Protein AF-A0A167DYG5-F1 (afdb_monomer_lite)

Sequence (333 aa):
MYDYNPGRFMSVDPLIQSPGNSQSINPYSYIMNNPLAGTDPTGYCGTAIKGKHQPFCATFGENDLPAGKQASMMGDQVVANAMHETYSNLNGAQQQNTSINSEKSITDMLSQSEVAKKSEVGDTGTSSGGASVELLIGGPYTKANGDKVTYGHVALRVTGENEDGTYDYVYDFGRYGKTWGIGGSEGEGTLRLWTSFDDYIKGENATGRITTGYAFSLSSEQAGKINTHFSKLTSGLIPTKVRGNMQQFRIASNYHAANCNFTTVAMDGLKAGNPKLHNILNQNKFDQGRGLSWSNRQAYDFSKTGDGVRMPLDLQEAARQYGKATAVNTYKW

Structure (mmCIF, N/CA/C/O backbone):
data_AF-A0A167DYG5-F1
#
_entry.id   AF-A0A167DYG5-F1
#
loop_
_atom_site.group_PDB
_atom_site.id
_atom_site.type_symbol
_atom_site.label_atom_id
_atom_site.label_alt_id
_atom_site.label_comp_id
_atom_site.label_asym_id
_atom_site.label_entity_id
_atom_site.label_seq_id
_atom_site.pdbx_PDB_ins_code
_atom_site.Cartn_x
_atom_site.Cartn_y
_atom_site.Cartn_z
_atom_site.occupancy
_atom_site.B_iso_or_equiv
_atom_site.auth_seq_id
_atom_site.auth_comp_id
_atom_site.auth_asym_id
_atom_site.auth_atom_id
_atom_site.pdbx_PDB_model_num
ATOM 1 N N . MET A 1 1 ? 27.309 42.423 -1.061 1.00 58.47 1 MET A N 1
ATOM 2 C CA . MET A 1 1 ? 26.781 43.596 -1.803 1.00 58.47 1 MET A CA 1
ATOM 3 C C . MET A 1 1 ? 26.558 43.167 -3.252 1.00 58.47 1 MET A C 1
ATOM 5 O O . MET A 1 1 ? 27.429 42.483 -3.782 1.00 58.47 1 MET A O 1
ATOM 9 N N . TYR A 1 2 ? 25.409 43.479 -3.859 1.00 62.00 2 TYR A N 1
ATOM 10 C CA . TYR A 1 2 ? 25.002 43.001 -5.195 1.00 62.00 2 TYR A CA 1
ATOM 11 C C . TYR A 1 2 ? 24.955 44.160 -6.201 1.00 62.00 2 TYR A C 1
ATOM 13 O O . TYR A 1 2 ? 24.442 45.223 -5.851 1.00 62.00 2 TYR A O 1
ATOM 21 N N . ASP A 1 3 ? 25.482 43.966 -7.416 1.00 64.94 3 ASP A N 1
ATOM 22 C CA . ASP A 1 3 ? 25.412 44.954 -8.503 1.00 64.94 3 ASP A CA 1
ATOM 23 C C . ASP A 1 3 ? 24.377 44.522 -9.553 1.00 64.94 3 ASP A C 1
ATOM 25 O O . ASP A 1 3 ? 24.481 43.459 -10.174 1.00 64.94 3 ASP A O 1
ATOM 29 N N . TYR A 1 4 ? 23.366 45.369 -9.742 1.00 68.38 4 TYR A N 1
ATOM 30 C CA . TYR A 1 4 ? 22.227 45.120 -10.620 1.00 68.38 4 TYR A CA 1
ATOM 31 C C . TYR A 1 4 ? 22.536 45.369 -12.101 1.00 68.38 4 TYR A C 1
ATOM 33 O O . TYR A 1 4 ? 21.827 44.828 -12.944 1.00 68.38 4 TYR A O 1
ATOM 41 N N . ASN A 1 5 ? 23.580 46.138 -12.439 1.00 64.38 5 ASN A N 1
ATOM 42 C CA . ASN A 1 5 ? 23.940 46.393 -13.838 1.00 64.38 5 ASN A CA 1
ATOM 43 C C . ASN A 1 5 ? 24.491 45.129 -14.533 1.00 64.38 5 ASN A C 1
ATOM 45 O O . ASN A 1 5 ? 24.011 44.784 -15.612 1.00 64.38 5 ASN A O 1
ATOM 49 N N . PRO A 1 6 ? 25.455 44.395 -13.941 1.00 67.88 6 PRO A N 1
ATOM 50 C CA . PRO A 1 6 ? 25.923 43.117 -14.468 1.00 67.88 6 PRO A CA 1
ATOM 51 C C . PRO A 1 6 ? 25.176 41.893 -13.908 1.00 67.88 6 PRO A C 1
ATOM 53 O O . PRO A 1 6 ? 25.452 40.782 -14.362 1.00 67.88 6 PRO A O 1
ATOM 56 N N . GLY A 1 7 ? 24.292 42.064 -12.916 1.00 63.97 7 GLY A N 1
ATOM 57 C CA . GLY A 1 7 ? 23.494 40.988 -12.318 1.00 63.97 7 GLY A CA 1
ATOM 58 C C . GLY A 1 7 ? 24.299 39.971 -11.498 1.00 63.97 7 GLY A C 1
ATOM 59 O O . GLY A 1 7 ? 24.060 38.769 -11.606 1.00 63.97 7 GLY A O 1
ATOM 60 N N . ARG A 1 8 ? 25.301 40.420 -10.725 1.00 66.69 8 ARG A N 1
ATOM 61 C CA . ARG A 1 8 ? 26.212 39.534 -9.969 1.00 66.69 8 ARG A CA 1
ATOM 62 C C . ARG A 1 8 ? 26.633 40.119 -8.618 1.00 66.69 8 ARG A C 1
ATOM 64 O O . ARG A 1 8 ? 26.530 41.326 -8.388 1.00 66.69 8 ARG A O 1
ATOM 71 N N . PHE A 1 9 ? 27.145 39.275 -7.724 1.00 66.88 9 PHE A N 1
ATOM 72 C CA . PHE A 1 9 ? 27.725 39.741 -6.462 1.00 66.88 9 PHE A CA 1
ATOM 73 C C . PHE A 1 9 ? 29.089 40.412 -6.670 1.00 66.88 9 PHE A C 1
ATOM 75 O O . PHE A 1 9 ? 29.874 40.009 -7.525 1.00 66.88 9 PHE A O 1
ATOM 82 N N . MET A 1 10 ? 29.384 41.424 -5.851 1.00 63.62 10 MET A N 1
ATOM 83 C CA . MET A 1 10 ? 30.668 42.146 -5.865 1.00 63.62 10 MET A CA 1
ATOM 84 C C . MET A 1 10 ? 31.735 41.495 -4.966 1.00 63.62 10 MET A C 1
ATOM 86 O O . MET A 1 10 ? 32.856 41.984 -4.864 1.00 63.62 10 MET A O 1
ATOM 90 N N . SER A 1 11 ? 31.386 40.394 -4.300 1.00 60.00 11 SER A N 1
ATOM 91 C CA . SER A 1 11 ? 32.246 39.581 -3.437 1.00 60.00 11 SER A CA 1
ATOM 92 C C . SER A 1 11 ? 31.865 38.109 -3.594 1.00 60.00 11 SER A C 1
ATOM 94 O O . SER A 1 11 ? 30.734 37.823 -3.981 1.00 60.00 11 SER A O 1
ATOM 96 N N . VAL A 1 12 ? 32.789 37.195 -3.295 1.00 57.97 12 VAL A N 1
ATOM 97 C CA . VAL A 1 12 ? 32.547 35.747 -3.398 1.00 57.97 12 VAL A CA 1
ATOM 98 C C . VAL A 1 12 ? 31.502 35.275 -2.384 1.00 57.97 12 VAL A C 1
ATOM 100 O O . VAL A 1 12 ? 31.555 35.671 -1.219 1.00 57.97 12 VAL A O 1
ATOM 103 N N . ASP A 1 13 ? 30.579 34.422 -2.824 1.00 59.00 13 ASP A N 1
ATOM 104 C CA . ASP A 1 13 ? 29.721 33.620 -1.952 1.00 59.00 13 ASP A CA 1
ATOM 105 C C . ASP A 1 13 ? 30.527 32.405 -1.433 1.00 59.00 13 ASP A C 1
ATOM 107 O O . ASP A 1 13 ? 31.010 31.603 -2.238 1.00 59.00 13 ASP A O 1
ATOM 111 N N . PRO A 1 14 ? 30.746 32.268 -0.111 1.00 55.78 14 PRO A N 1
ATOM 112 C CA . PRO A 1 14 ? 31.467 31.152 0.488 1.00 55.78 14 PRO A CA 1
ATOM 113 C C . PRO A 1 14 ? 30.671 29.833 0.510 1.00 55.78 14 PRO A C 1
ATOM 115 O O . PRO A 1 14 ? 31.246 28.813 0.893 1.00 55.78 14 PRO A O 1
ATOM 118 N N . LEU A 1 15 ? 29.386 29.815 0.129 1.00 58.66 15 LEU A N 1
ATOM 119 C CA . LEU A 1 15 ? 28.531 28.629 0.206 1.00 58.66 15 LEU A CA 1
ATOM 120 C C . LEU A 1 15 ? 28.246 28.017 -1.177 1.00 58.66 15 LEU A C 1
ATOM 122 O O . LEU A 1 15 ? 27.565 28.599 -2.018 1.00 58.66 15 LEU A O 1
ATOM 126 N N . ILE A 1 16 ? 28.692 26.776 -1.397 1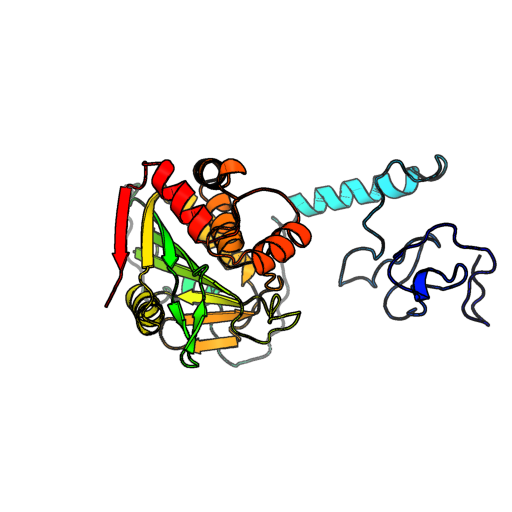.00 56.75 16 ILE A N 1
ATOM 127 C CA . ILE A 1 16 ? 28.326 26.005 -2.596 1.00 56.75 16 ILE A CA 1
ATOM 128 C C . ILE A 1 16 ? 26.975 25.324 -2.348 1.00 56.75 16 ILE A C 1
ATOM 130 O O . ILE A 1 16 ? 26.895 24.293 -1.684 1.00 56.75 16 ILE A O 1
ATOM 134 N N . GLN A 1 17 ? 25.912 25.897 -2.913 1.00 57.78 17 GLN A N 1
ATOM 135 C CA . GLN A 1 17 ? 24.520 25.475 -2.687 1.00 57.78 17 GLN A CA 1
ATOM 136 C C . GLN A 1 17 ? 24.193 24.076 -3.244 1.00 57.78 17 GLN A C 1
ATOM 138 O O . GLN A 1 17 ? 23.295 23.401 -2.749 1.00 57.78 17 GLN A O 1
ATOM 143 N N . SER A 1 18 ? 24.909 23.623 -4.282 1.00 57.41 18 SER A N 1
ATOM 144 C CA . SER A 1 18 ? 24.751 22.278 -4.848 1.00 57.41 18 SER A CA 1
ATOM 145 C C . SER A 1 18 ? 26.046 21.804 -5.530 1.00 57.41 18 SER A C 1
ATOM 147 O O . SER A 1 18 ? 26.321 22.160 -6.674 1.00 57.41 18 SER A O 1
ATOM 149 N N . PRO A 1 19 ? 26.876 20.979 -4.872 1.00 51.47 19 PRO A N 1
ATOM 150 C CA . PRO A 1 19 ? 28.161 20.540 -5.430 1.00 51.47 19 PRO A CA 1
ATOM 151 C C . PRO A 1 19 ? 28.059 19.782 -6.767 1.00 51.47 19 PRO A C 1
ATOM 153 O O . PRO A 1 19 ? 29.026 19.730 -7.519 1.00 51.47 19 PRO A O 1
ATOM 156 N N . GLY A 1 20 ? 26.889 19.205 -7.076 1.00 53.34 20 GLY A N 1
ATOM 157 C CA . GLY A 1 20 ? 26.614 18.501 -8.334 1.00 53.34 20 GLY A CA 1
ATOM 158 C C . GLY A 1 20 ? 26.109 19.384 -9.481 1.00 53.34 20 GLY A C 1
ATOM 159 O O . GLY A 1 20 ? 25.960 18.890 -10.597 1.00 53.34 20 GLY A O 1
ATOM 160 N N . ASN A 1 21 ? 25.841 20.672 -9.240 1.00 55.25 21 ASN A N 1
ATOM 161 C CA . ASN A 1 21 ? 25.420 21.614 -10.272 1.00 55.25 21 ASN A CA 1
ATOM 162 C C . ASN A 1 21 ? 26.577 22.568 -10.599 1.00 55.25 21 ASN A C 1
ATOM 164 O O . ASN A 1 21 ? 27.037 23.341 -9.759 1.00 55.25 21 ASN A O 1
ATOM 168 N N . SER A 1 22 ? 27.044 22.533 -11.847 1.00 56.47 22 SER A N 1
ATOM 169 C CA . SER A 1 22 ? 28.152 23.372 -12.313 1.00 56.47 22 SER A CA 1
ATOM 170 C C . SER A 1 22 ? 27.869 24.875 -12.192 1.00 56.47 22 SER A C 1
ATOM 172 O O . SER A 1 22 ? 28.805 25.662 -12.083 1.00 56.47 22 SER A O 1
ATOM 174 N N . GLN A 1 23 ? 26.596 25.286 -12.145 1.00 56.38 23 GLN A N 1
ATOM 175 C CA . GLN A 1 23 ? 26.198 26.687 -11.970 1.00 56.38 23 GLN A CA 1
ATOM 176 C C . GLN A 1 23 ? 26.352 27.197 -10.530 1.00 56.38 23 GLN A C 1
ATOM 178 O O . GLN A 1 23 ? 26.584 28.389 -10.341 1.00 56.38 23 GLN A O 1
ATOM 183 N N . SER A 1 24 ? 26.286 26.326 -9.519 1.00 58.44 24 SER A N 1
ATOM 184 C CA . SER A 1 24 ? 26.541 26.683 -8.109 1.00 58.44 24 SER A CA 1
ATOM 185 C C . SER A 1 24 ? 28.016 26.664 -7.724 1.00 58.44 24 SER A C 1
ATOM 187 O O . SER A 1 24 ? 28.352 26.998 -6.594 1.00 58.44 24 SER A O 1
ATOM 189 N N . ILE A 1 25 ? 28.898 26.305 -8.659 1.00 59.09 25 ILE A N 1
ATOM 190 C CA . ILE A 1 25 ? 30.350 26.453 -8.503 1.00 59.09 25 ILE A CA 1
ATOM 191 C C . ILE A 1 25 ? 30.787 27.891 -8.847 1.00 59.09 25 ILE A C 1
ATOM 193 O O . ILE A 1 25 ? 31.900 28.283 -8.515 1.00 59.09 25 ILE A O 1
ATOM 197 N N . ASN A 1 26 ? 29.926 28.706 -9.475 1.00 69.69 26 ASN A N 1
ATOM 198 C CA . ASN A 1 26 ? 30.217 30.114 -9.746 1.00 69.69 26 ASN A CA 1
ATOM 199 C C . ASN A 1 26 ? 29.935 30.984 -8.500 1.00 69.69 26 ASN A C 1
ATOM 201 O O . ASN A 1 26 ? 28.765 31.270 -8.229 1.00 69.69 26 ASN A O 1
ATOM 205 N N . PRO A 1 27 ? 30.968 31.489 -7.797 1.00 57.41 27 PRO A N 1
ATOM 206 C CA . PRO A 1 27 ? 30.812 32.182 -6.516 1.00 57.41 27 PRO A CA 1
ATOM 207 C C . PRO A 1 27 ? 30.239 33.603 -6.645 1.00 57.41 27 PRO A C 1
ATOM 209 O O . PRO A 1 27 ? 30.104 34.302 -5.647 1.00 57.41 27 PRO A O 1
ATOM 212 N N . TYR A 1 28 ? 29.927 34.058 -7.863 1.00 58.81 28 TYR A N 1
ATOM 213 C CA . TYR A 1 28 ? 29.338 35.375 -8.128 1.00 58.81 28 TYR A CA 1
ATOM 214 C C . TYR A 1 28 ? 27.898 35.299 -8.665 1.00 58.81 28 TYR A C 1
ATOM 216 O O . TYR A 1 28 ? 27.310 36.332 -8.994 1.00 58.81 28 TYR A O 1
ATOM 224 N N . SER A 1 29 ? 27.342 34.091 -8.794 1.00 60.41 29 SER A N 1
ATOM 225 C CA . SER A 1 29 ? 26.008 33.830 -9.346 1.00 60.41 29 SER A CA 1
ATOM 226 C C . SER A 1 29 ? 24.889 34.204 -8.366 1.00 60.41 29 SER A C 1
ATOM 228 O O . SER A 1 29 ? 24.991 33.931 -7.175 1.00 60.41 29 SER A O 1
ATOM 230 N N . TYR A 1 30 ? 23.798 34.797 -8.865 1.00 59.84 30 TYR A N 1
ATOM 231 C CA . TYR A 1 30 ? 22.601 35.118 -8.078 1.00 59.84 30 TYR A CA 1
ATOM 232 C C . TYR A 1 30 ? 21.488 34.102 -8.354 1.00 59.84 30 TYR A C 1
ATOM 234 O O . TYR A 1 30 ? 21.029 33.994 -9.491 1.00 59.84 30 TYR A O 1
ATOM 242 N N . ILE A 1 31 ? 21.067 33.343 -7.333 1.00 62.94 31 ILE A N 1
ATOM 243 C CA . ILE A 1 31 ? 20.010 32.307 -7.409 1.00 62.94 31 ILE A CA 1
ATOM 244 C C . ILE A 1 31 ? 20.220 31.369 -8.615 1.00 62.94 31 ILE A C 1
ATOM 246 O O . ILE A 1 31 ? 19.333 31.183 -9.442 1.00 62.94 31 ILE A O 1
ATOM 250 N N . MET A 1 32 ? 21.435 30.830 -8.781 1.00 63.59 32 MET A N 1
ATOM 251 C CA . MET A 1 32 ? 21.803 29.990 -9.936 1.00 63.59 32 MET A CA 1
ATOM 252 C C . MET A 1 32 ? 21.461 30.623 -11.304 1.00 63.59 32 MET A C 1
ATOM 254 O O . MET A 1 32 ? 21.071 29.928 -12.242 1.00 63.59 32 MET A O 1
ATOM 258 N N . ASN A 1 33 ? 21.605 31.948 -11.410 1.00 63.06 33 ASN A N 1
ATOM 259 C CA . ASN A 1 33 ? 21.232 32.759 -12.570 1.00 63.06 33 ASN A CA 1
ATOM 260 C C . ASN A 1 33 ? 19.723 32.729 -12.905 1.00 63.06 33 ASN A C 1
ATOM 262 O O . ASN A 1 33 ? 19.331 32.879 -14.062 1.00 63.06 33 ASN A O 1
ATOM 266 N N . ASN A 1 34 ? 18.866 32.532 -11.897 1.00 65.12 34 ASN A N 1
ATOM 267 C CA . ASN A 1 34 ? 17.411 32.455 -12.040 1.00 65.12 34 ASN A CA 1
ATOM 268 C C . ASN A 1 34 ? 16.674 33.444 -11.106 1.00 65.12 34 ASN A C 1
ATOM 270 O O . ASN A 1 34 ? 15.974 33.036 -10.174 1.00 65.12 34 ASN A O 1
ATOM 274 N N . PRO A 1 35 ? 16.791 34.762 -11.350 1.00 60.16 35 PRO A N 1
ATOM 275 C CA . PRO A 1 35 ? 16.225 35.805 -10.485 1.00 60.16 35 PRO A CA 1
ATOM 276 C C . PRO A 1 35 ? 14.687 35.866 -10.485 1.00 60.16 35 PRO A C 1
ATOM 278 O O . PRO A 1 35 ? 14.109 36.584 -9.677 1.00 60.16 35 PRO A O 1
ATOM 281 N N . LEU A 1 36 ? 14.009 35.138 -11.381 1.00 60.38 36 LEU A N 1
ATOM 282 C CA . LEU A 1 36 ? 12.542 35.077 -11.435 1.00 60.38 36 LEU A CA 1
ATOM 283 C C . LEU A 1 36 ? 11.958 33.950 -10.572 1.00 60.38 36 LEU A C 1
ATOM 285 O O . LEU A 1 36 ? 10.759 33.947 -10.301 1.00 60.38 36 LEU A O 1
ATOM 289 N N . ALA A 1 37 ? 12.788 32.998 -10.138 1.00 56.44 37 ALA A N 1
ATOM 290 C CA . ALA A 1 37 ? 12.355 31.884 -9.299 1.00 56.44 37 ALA A CA 1
ATOM 291 C C . ALA A 1 37 ? 12.299 32.234 -7.802 1.00 56.44 37 ALA A C 1
ATOM 293 O O . ALA A 1 37 ? 11.731 31.474 -7.015 1.00 56.44 37 ALA A O 1
ATOM 294 N N . GLY A 1 38 ? 12.869 33.369 -7.388 1.00 61.59 38 GLY A N 1
ATOM 295 C CA . GLY A 1 38 ? 12.988 33.703 -5.975 1.00 61.59 38 GLY A CA 1
ATOM 296 C C . GLY A 1 38 ? 13.737 34.998 -5.701 1.00 61.59 38 GLY A C 1
ATOM 297 O O . GLY A 1 38 ? 14.127 35.735 -6.600 1.00 61.59 38 GLY A O 1
ATOM 298 N N . THR A 1 39 ? 13.954 35.263 -4.421 1.00 60.34 39 THR A N 1
ATOM 299 C CA . THR A 1 39 ? 14.805 36.347 -3.927 1.00 60.34 39 THR A CA 1
ATOM 300 C C . THR A 1 39 ? 15.700 35.775 -2.836 1.00 60.34 39 THR A C 1
ATOM 302 O O . THR A 1 39 ? 15.239 34.958 -2.047 1.00 60.34 39 THR A O 1
ATOM 305 N N . ASP A 1 40 ? 16.969 36.172 -2.782 1.00 60.66 40 ASP A N 1
ATOM 306 C CA . ASP A 1 40 ? 17.895 35.805 -1.703 1.00 60.66 40 ASP A CA 1
ATOM 307 C C . ASP A 1 40 ? 18.031 36.975 -0.715 1.00 60.66 40 ASP A C 1
ATOM 309 O O . ASP A 1 40 ? 18.755 37.932 -1.008 1.00 60.66 40 ASP A O 1
ATOM 313 N N . PRO A 1 41 ? 17.328 36.952 0.436 1.00 61.97 41 PRO A N 1
ATOM 314 C CA . PRO A 1 41 ? 17.328 38.074 1.372 1.00 61.97 41 PRO A CA 1
ATOM 315 C C . PRO A 1 41 ? 18.627 38.171 2.184 1.00 61.97 41 PRO A C 1
ATOM 317 O O . PRO A 1 41 ? 18.916 39.221 2.754 1.00 61.97 41 PRO A O 1
ATOM 320 N N . THR A 1 42 ? 19.402 37.082 2.265 1.00 60.69 42 THR A N 1
ATOM 321 C CA . THR A 1 42 ? 20.617 36.997 3.096 1.00 60.69 42 THR A CA 1
ATOM 322 C C . THR A 1 42 ? 21.905 37.153 2.288 1.00 60.69 42 THR A C 1
ATOM 324 O O . THR A 1 42 ? 22.930 37.542 2.854 1.00 60.69 42 THR A O 1
ATOM 327 N N . GLY A 1 43 ? 21.833 36.897 0.980 1.00 57.78 43 GLY A N 1
ATOM 328 C CA . GLY A 1 43 ? 22.953 36.841 0.044 1.00 57.78 43 GLY A CA 1
ATOM 329 C C . GLY A 1 43 ? 23.671 35.489 -0.012 1.00 57.78 43 GLY A C 1
ATOM 330 O O . GLY A 1 43 ? 24.726 35.437 -0.629 1.00 57.78 43 GLY A O 1
ATOM 331 N N . TYR A 1 44 ? 23.135 34.454 0.649 1.00 59.03 44 TYR A N 1
ATOM 332 C CA . TYR A 1 44 ? 23.698 33.094 0.703 1.00 59.03 44 TYR A CA 1
ATOM 333 C C . TYR A 1 44 ? 22.659 31.990 0.409 1.00 59.03 44 TYR A C 1
ATOM 335 O O . TYR A 1 44 ? 23.011 30.835 0.154 1.00 59.03 44 TYR A O 1
ATOM 343 N N . CYS A 1 45 ? 21.359 32.297 0.490 1.00 59.25 45 CYS A N 1
ATOM 344 C CA . CYS A 1 45 ? 20.284 31.312 0.376 1.00 59.25 45 CYS A CA 1
ATOM 345 C C . CYS A 1 45 ? 19.022 31.921 -0.248 1.00 59.25 45 CYS A C 1
ATOM 347 O O . CYS A 1 45 ? 18.347 32.769 0.341 1.00 59.25 45 CYS A O 1
ATOM 349 N N . GLY A 1 46 ? 18.672 31.433 -1.441 1.00 55.53 46 GLY A N 1
ATOM 350 C CA . GLY A 1 46 ? 17.467 31.835 -2.158 1.00 55.53 46 GLY A CA 1
ATOM 351 C C . GLY A 1 46 ? 16.183 31.346 -1.482 1.00 55.53 46 GLY A C 1
ATOM 352 O O . GLY A 1 46 ? 16.021 30.164 -1.174 1.00 55.53 46 GLY A O 1
ATOM 353 N N . THR A 1 47 ? 15.228 32.256 -1.317 1.00 55.75 47 THR A N 1
ATOM 354 C CA . THR A 1 47 ? 13.848 31.960 -0.917 1.00 55.75 47 THR A CA 1
ATOM 355 C C . THR A 1 47 ? 12.934 32.059 -2.133 1.00 55.75 47 THR A C 1
ATOM 357 O O . THR A 1 47 ? 13.068 32.977 -2.945 1.00 55.75 47 THR A O 1
ATOM 360 N N . ALA A 1 48 ? 12.018 31.105 -2.296 1.00 53.09 48 ALA A N 1
ATOM 361 C CA . ALA A 1 48 ? 11.050 31.154 -3.383 1.00 53.09 48 ALA A CA 1
ATOM 362 C C . ALA A 1 48 ? 10.053 32.307 -3.170 1.00 53.09 48 ALA A C 1
ATOM 364 O O . ALA A 1 48 ? 9.760 32.700 -2.036 1.00 53.09 48 ALA A O 1
ATOM 365 N N . ILE A 1 49 ? 9.520 32.861 -4.261 1.00 41.50 49 ILE A N 1
ATOM 366 C CA . ILE A 1 49 ? 8.523 33.936 -4.184 1.00 41.50 49 ILE A CA 1
ATOM 367 C C . ILE A 1 49 ? 7.279 33.423 -3.439 1.00 41.50 49 ILE A C 1
ATOM 369 O O . ILE A 1 49 ? 6.798 32.319 -3.707 1.00 41.50 49 ILE A O 1
ATOM 373 N N . LYS A 1 50 ? 6.776 34.228 -2.487 1.00 42.16 50 LYS A N 1
ATOM 374 C CA . LYS A 1 50 ? 5.656 33.904 -1.585 1.00 42.16 50 LYS A CA 1
ATOM 375 C C . LYS A 1 50 ? 4.545 33.133 -2.307 1.00 42.16 50 LYS A C 1
ATOM 377 O O . LYS A 1 50 ? 3.867 33.679 -3.173 1.00 42.16 50 LYS A O 1
ATOM 382 N N . GLY A 1 51 ? 4.351 31.878 -1.901 1.00 44.28 51 GLY A N 1
ATOM 383 C CA . GLY A 1 51 ? 3.221 31.049 -2.320 1.00 44.28 51 GLY A CA 1
ATOM 384 C C . GLY A 1 51 ? 3.563 29.650 -2.828 1.00 44.28 51 GLY A C 1
ATOM 385 O O . GLY A 1 51 ? 2.658 28.821 -2.851 1.00 44.28 51 GLY A O 1
ATOM 386 N N . LYS A 1 52 ? 4.813 29.330 -3.203 1.00 41.56 52 LYS A N 1
ATOM 387 C CA . LYS A 1 52 ? 5.203 27.961 -3.605 1.00 41.56 52 LYS A CA 1
ATOM 388 C C . LYS A 1 52 ? 6.673 27.650 -3.279 1.00 41.56 52 LYS A C 1
ATOM 390 O O . LYS A 1 52 ? 7.553 28.381 -3.703 1.00 41.56 52 LYS A O 1
ATOM 395 N N . HIS A 1 53 ? 6.889 26.502 -2.629 1.00 41.91 53 HIS A N 1
ATOM 396 C CA . HIS A 1 53 ? 8.160 25.812 -2.337 1.00 41.91 53 HIS A CA 1
ATOM 397 C C . HIS A 1 53 ? 9.101 26.383 -1.251 1.00 41.91 53 HIS A C 1
ATOM 399 O O . HIS A 1 53 ? 9.244 27.584 -1.061 1.00 41.91 53 HIS A O 1
ATOM 405 N N . GLN A 1 54 ? 9.708 25.444 -0.511 1.00 49.94 54 GLN A N 1
ATOM 406 C CA . GLN A 1 54 ? 10.688 25.630 0.569 1.00 49.94 54 GLN A CA 1
ATOM 407 C C . GLN A 1 54 ? 11.974 26.340 0.089 1.00 49.94 54 GLN A C 1
ATOM 409 O O . GLN A 1 54 ? 12.245 26.336 -1.114 1.00 49.94 54 GLN A O 1
ATOM 414 N N . PRO A 1 55 ? 12.774 26.940 1.001 1.00 47.69 55 PRO A N 1
ATOM 415 C CA . PRO A 1 55 ? 14.028 27.608 0.647 1.00 47.69 55 PRO A CA 1
ATOM 416 C C . PRO A 1 55 ? 14.990 26.670 -0.089 1.00 47.69 55 PRO A C 1
ATOM 418 O O . PRO A 1 55 ? 15.100 25.484 0.221 1.00 47.69 55 PRO A O 1
ATOM 421 N N . PHE A 1 56 ? 15.706 27.232 -1.059 1.00 51.16 56 PHE A N 1
ATOM 422 C CA . PHE A 1 56 ? 16.510 26.498 -2.036 1.00 51.16 56 PHE A CA 1
ATOM 423 C C . PHE A 1 56 ? 17.788 25.866 -1.445 1.00 51.16 56 PHE A C 1
ATOM 425 O O . PHE A 1 56 ? 18.427 25.054 -2.107 1.00 51.16 56 PHE A O 1
ATOM 432 N N . CYS A 1 57 ? 18.127 26.170 -0.185 1.00 50.97 57 CYS A N 1
ATOM 433 C CA . CYS A 1 57 ? 19.299 25.622 0.514 1.00 50.97 57 CYS A CA 1
ATOM 434 C C . CYS A 1 57 ? 18.962 24.919 1.838 1.00 50.97 57 CYS A C 1
ATOM 436 O O . CYS A 1 57 ? 19.730 25.018 2.794 1.00 50.97 57 CYS A O 1
ATOM 438 N N . ALA A 1 58 ? 17.832 24.216 1.944 1.00 45.19 58 ALA A N 1
ATOM 439 C CA . ALA A 1 58 ? 17.509 23.439 3.145 1.00 45.19 58 ALA A CA 1
ATOM 440 C C . ALA A 1 58 ? 18.408 22.187 3.297 1.00 45.19 58 ALA A C 1
ATOM 442 O O . ALA A 1 58 ? 17.945 21.053 3.189 1.00 45.19 58 ALA A O 1
ATOM 443 N N . THR A 1 59 ? 19.711 22.377 3.523 1.00 42.06 59 THR A N 1
ATOM 444 C CA . THR A 1 59 ? 20.638 21.350 4.024 1.00 42.06 59 THR A CA 1
ATOM 445 C C . THR A 1 59 ? 21.862 21.975 4.709 1.00 42.06 59 THR A C 1
ATOM 447 O O . THR A 1 59 ? 22.991 21.645 4.381 1.00 42.06 59 THR A O 1
ATOM 450 N N . PHE A 1 60 ? 21.660 22.868 5.678 1.00 35.66 60 PHE A N 1
ATOM 451 C CA . PHE A 1 60 ? 22.682 23.165 6.691 1.00 35.66 60 PHE A CA 1
ATOM 452 C C . PHE A 1 60 ? 21.987 23.270 8.050 1.00 35.66 60 PHE A C 1
ATOM 454 O O . PHE A 1 60 ? 20.938 23.907 8.160 1.00 35.66 60 PHE A O 1
ATOM 461 N N . GLY A 1 61 ? 22.504 22.561 9.056 1.00 35.12 61 GLY A N 1
ATOM 462 C CA . GLY A 1 61 ? 21.957 22.601 10.412 1.00 35.12 61 GLY A CA 1
ATOM 463 C C . GLY A 1 61 ? 22.190 23.972 11.047 1.00 35.12 61 GLY A C 1
ATOM 464 O O . GLY A 1 61 ? 23.116 24.684 10.666 1.00 35.12 61 GLY A O 1
ATOM 465 N N . GLU A 1 62 ? 21.383 24.333 12.049 1.00 38.00 62 GLU A N 1
ATOM 466 C CA . GLU A 1 62 ? 21.438 25.620 12.780 1.00 38.00 62 GLU A CA 1
ATOM 467 C C . GLU A 1 62 ? 22.826 25.999 13.347 1.00 38.00 62 GLU A C 1
ATOM 469 O O . GLU A 1 62 ? 23.035 27.141 13.753 1.00 38.00 62 GLU A O 1
ATOM 474 N N . ASN A 1 63 ? 23.793 25.078 13.345 1.00 39.75 63 ASN A N 1
ATOM 475 C CA . ASN A 1 63 ? 25.109 25.255 13.954 1.00 39.75 63 ASN A CA 1
ATOM 476 C C . ASN A 1 63 ? 26.228 25.663 12.977 1.00 39.75 63 ASN A C 1
ATOM 478 O O . ASN A 1 63 ? 27.331 25.945 13.438 1.00 39.75 63 ASN A O 1
ATOM 482 N N . ASP A 1 64 ? 25.967 25.749 11.667 1.00 42.94 64 ASP A N 1
ATOM 483 C CA . ASP A 1 64 ? 27.000 26.074 10.662 1.00 42.94 64 ASP A CA 1
ATOM 484 C C . ASP A 1 64 ? 27.056 27.571 10.281 1.00 42.94 64 ASP A C 1
ATOM 486 O O . ASP A 1 64 ? 27.812 27.972 9.393 1.00 42.94 64 ASP A O 1
ATOM 490 N N . LEU A 1 65 ? 26.275 28.431 10.949 1.00 42.25 65 LEU A N 1
ATOM 491 C CA . LEU A 1 65 ? 26.238 29.873 10.683 1.00 42.25 65 LEU A CA 1
ATOM 492 C C . LEU A 1 65 ? 27.102 30.663 11.688 1.00 42.25 65 LEU A C 1
ATOM 494 O O . LEU A 1 65 ? 27.014 30.431 12.895 1.00 42.25 65 LEU A O 1
ATOM 498 N N . PRO A 1 66 ? 27.909 31.646 11.235 1.00 40.78 66 PRO A N 1
ATOM 499 C CA . PRO A 1 66 ? 28.754 32.441 12.121 1.00 40.78 66 PRO A CA 1
ATOM 500 C C . PRO A 1 66 ? 27.921 3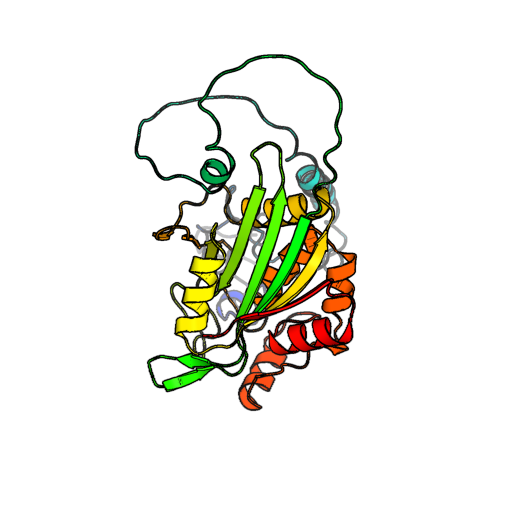3.203 13.164 1.00 40.78 66 PRO A C 1
ATOM 502 O O . PRO A 1 66 ? 26.911 33.835 12.845 1.00 40.78 66 PRO A O 1
ATOM 505 N N . ALA A 1 67 ? 28.393 33.168 14.415 1.00 40.47 67 ALA A N 1
ATOM 506 C CA . ALA A 1 67 ? 27.678 33.481 15.662 1.00 40.47 67 ALA A CA 1
ATOM 507 C C . ALA A 1 67 ? 27.040 34.888 15.790 1.00 40.47 67 ALA A C 1
ATOM 509 O O . ALA A 1 67 ? 26.400 35.187 16.792 1.00 40.47 67 ALA A O 1
ATOM 510 N N . GLY A 1 68 ? 27.171 35.764 14.790 1.00 42.09 68 GLY A N 1
ATOM 511 C CA . GLY A 1 68 ? 26.647 37.134 14.813 1.00 42.09 68 GLY A CA 1
ATOM 512 C C . GLY A 1 68 ? 25.227 37.332 14.267 1.00 42.09 68 GLY A C 1
ATOM 513 O O . GLY A 1 68 ? 24.751 38.465 14.272 1.00 42.09 68 GLY A O 1
ATOM 514 N N . LYS A 1 69 ? 24.545 36.294 13.754 1.00 43.53 69 LYS A N 1
ATOM 515 C CA . LYS A 1 69 ? 23.227 36.442 13.088 1.00 43.53 69 LYS A CA 1
ATOM 516 C C . LYS A 1 69 ? 22.152 35.423 13.497 1.00 43.53 69 LYS A C 1
ATOM 518 O O . LYS A 1 69 ? 21.150 35.284 12.802 1.00 43.53 69 LYS A O 1
ATOM 523 N N . GLN A 1 70 ? 22.292 34.768 14.650 1.00 40.22 70 GLN A N 1
ATOM 524 C CA . GLN A 1 70 ? 21.275 33.832 15.166 1.00 40.22 70 GLN A CA 1
ATOM 525 C C . GLN A 1 70 ? 19.954 34.518 15.582 1.00 40.22 70 GLN A C 1
ATOM 527 O O . GLN A 1 70 ? 18.922 33.865 15.714 1.00 40.22 70 GLN A O 1
ATOM 532 N N . ALA A 1 71 ? 19.938 35.848 15.722 1.00 34.97 71 ALA A N 1
ATOM 533 C CA . ALA A 1 71 ? 18.764 36.592 16.184 1.00 34.97 71 ALA A CA 1
ATOM 534 C C . ALA A 1 71 ? 17.648 36.768 15.131 1.00 34.97 71 ALA A C 1
ATOM 536 O O . ALA A 1 71 ? 16.526 37.101 15.501 1.00 34.97 71 ALA A O 1
ATOM 537 N N . SER A 1 72 ? 17.906 36.538 13.835 1.00 40.16 72 SER A N 1
ATOM 538 C CA . SER A 1 72 ? 16.875 36.735 12.797 1.00 40.16 72 SER A CA 1
ATOM 539 C C . SER A 1 72 ? 15.971 35.516 12.577 1.00 40.16 72 SER A C 1
ATOM 541 O O . SER A 1 72 ? 14.953 35.653 11.907 1.00 40.16 72 SER A O 1
ATOM 543 N N . MET A 1 73 ? 16.320 34.342 13.116 1.00 36.69 73 MET A N 1
ATOM 544 C CA . MET A 1 73 ? 15.558 33.098 12.900 1.00 36.69 73 MET A CA 1
ATOM 545 C C . MET A 1 73 ? 14.659 32.717 14.083 1.00 36.69 73 MET A C 1
ATOM 547 O O . MET A 1 73 ? 13.705 31.965 13.909 1.00 36.69 73 MET A O 1
ATOM 551 N N . MET A 1 74 ? 14.884 33.293 15.270 1.00 35.59 74 MET A N 1
ATOM 552 C CA . MET A 1 74 ? 14.026 33.048 16.438 1.00 35.59 74 MET A CA 1
ATOM 553 C C . MET A 1 74 ? 12.592 33.579 16.255 1.00 35.59 74 MET A C 1
ATOM 555 O O . MET A 1 74 ? 11.671 33.060 16.878 1.00 35.59 74 MET A O 1
ATOM 559 N N . GLY A 1 75 ? 12.386 34.564 15.372 1.00 33.22 75 GLY A N 1
ATOM 560 C CA . GLY A 1 75 ? 11.052 35.050 15.006 1.00 33.22 75 GLY A CA 1
ATOM 561 C C . GLY A 1 75 ? 10.272 34.099 14.090 1.00 33.22 75 GLY A C 1
ATOM 562 O O . GLY A 1 75 ? 9.059 34.000 14.230 1.00 33.22 75 GLY A O 1
ATOM 563 N N . ASP A 1 76 ? 10.956 33.356 13.212 1.00 37.66 76 ASP A N 1
ATOM 564 C CA . ASP A 1 76 ? 10.321 32.485 12.208 1.00 37.66 76 ASP A CA 1
ATOM 565 C C . ASP A 1 76 ? 10.194 31.021 12.661 1.00 37.66 76 ASP A C 1
ATOM 567 O O . ASP A 1 76 ? 9.290 30.318 12.211 1.00 37.66 76 ASP A O 1
ATOM 571 N N . GLN A 1 77 ? 11.011 30.553 13.613 1.00 33.94 77 GLN A N 1
ATOM 572 C CA . GLN A 1 77 ? 10.868 29.196 14.165 1.00 33.94 77 GLN A CA 1
ATOM 573 C C . GLN A 1 77 ? 9.586 29.054 15.012 1.00 33.94 77 GLN A C 1
ATOM 575 O O . GLN A 1 77 ? 8.923 28.014 14.984 1.00 33.94 77 GLN A O 1
ATOM 580 N N . VAL A 1 78 ? 9.184 30.120 15.722 1.00 31.91 78 VAL A N 1
ATOM 581 C CA . VAL A 1 78 ? 7.895 30.173 16.439 1.00 31.91 78 VAL A CA 1
ATOM 582 C C . VAL A 1 78 ? 6.727 30.191 15.445 1.00 31.91 78 VAL A C 1
ATOM 584 O O . VAL A 1 78 ? 5.691 29.590 15.715 1.00 31.91 78 VAL A O 1
ATOM 587 N N . VAL A 1 79 ? 6.911 30.780 14.258 1.00 36.16 79 VAL A N 1
ATOM 588 C CA . VAL A 1 79 ? 5.910 30.778 13.180 1.00 36.16 79 VAL A CA 1
ATOM 589 C C . VAL A 1 79 ? 5.811 29.402 12.512 1.00 36.16 79 VAL A C 1
ATOM 591 O O . VAL A 1 79 ? 4.702 28.939 12.272 1.00 36.16 79 VAL A O 1
ATOM 594 N N . ALA A 1 80 ? 6.918 28.685 12.295 1.00 32.81 80 ALA A N 1
ATOM 595 C CA . ALA A 1 80 ? 6.897 27.334 11.724 1.00 32.81 80 ALA A CA 1
ATOM 596 C C . ALA A 1 80 ? 6.213 26.306 12.647 1.00 32.81 80 ALA A C 1
ATOM 598 O O . ALA A 1 80 ? 5.425 25.484 12.175 1.00 32.81 80 ALA A O 1
ATOM 599 N N . ASN A 1 81 ? 6.434 26.398 13.964 1.00 33.50 81 ASN A N 1
ATOM 600 C CA . ASN A 1 81 ? 5.754 25.534 14.934 1.00 33.50 81 ASN A CA 1
ATOM 601 C C . ASN A 1 81 ? 4.295 25.965 15.179 1.00 33.50 81 ASN A C 1
ATOM 603 O O . ASN A 1 81 ? 3.418 25.106 15.265 1.00 33.50 81 ASN A O 1
ATOM 607 N N . ALA A 1 82 ? 3.986 27.268 15.159 1.00 30.70 82 ALA A N 1
ATOM 608 C CA . ALA A 1 82 ? 2.599 27.745 15.174 1.00 30.70 82 ALA A CA 1
ATOM 609 C C . ALA A 1 82 ? 1.831 27.362 13.891 1.00 30.70 82 ALA A C 1
ATOM 611 O O . ALA A 1 82 ? 0.622 27.136 13.940 1.00 30.70 82 ALA A O 1
ATOM 612 N N . MET A 1 83 ? 2.512 27.208 12.750 1.00 34.84 83 MET A N 1
ATOM 613 C CA . MET A 1 83 ? 1.933 26.706 11.497 1.00 34.84 83 MET A CA 1
ATOM 614 C C . MET A 1 83 ? 1.764 25.179 11.461 1.00 34.84 83 MET A C 1
ATOM 616 O O . MET A 1 83 ? 1.087 24.684 10.567 1.00 34.84 83 MET A O 1
ATOM 620 N N . HIS A 1 84 ? 2.293 24.417 12.421 1.00 37.53 84 HIS A N 1
ATOM 621 C CA . HIS A 1 84 ? 1.936 23.000 12.555 1.00 37.53 84 HIS A CA 1
ATOM 622 C C . HIS A 1 84 ? 0.685 22.801 13.439 1.00 37.53 84 HIS A C 1
ATOM 624 O O . HIS A 1 84 ? -0.053 21.836 13.245 1.00 37.53 84 HIS A O 1
ATOM 630 N N . GLU A 1 85 ? 0.384 23.721 14.363 1.00 32.84 85 GLU A N 1
ATOM 631 C CA . GLU A 1 85 ? -0.785 23.608 15.258 1.00 32.84 85 GLU A CA 1
ATOM 632 C C . GLU A 1 85 ? -2.000 24.466 14.837 1.00 32.84 85 GLU A C 1
ATOM 634 O O . GLU A 1 85 ? -3.139 24.083 15.110 1.00 32.84 85 GLU A O 1
ATOM 639 N N . THR A 1 86 ? -1.824 25.559 14.080 1.00 33.78 86 THR A N 1
ATOM 640 C CA . THR A 1 86 ? -2.932 26.499 13.768 1.00 33.78 86 THR A CA 1
ATOM 641 C C . THR A 1 86 ? -3.719 26.174 12.485 1.00 33.78 86 THR A C 1
ATOM 643 O O . THR A 1 86 ? -4.831 26.668 12.313 1.00 33.78 86 THR A O 1
ATOM 646 N N . TYR A 1 87 ? -3.257 25.264 11.614 1.00 31.58 87 TYR A N 1
ATOM 647 C CA . TYR A 1 87 ? -4.061 24.815 10.451 1.00 31.58 87 TYR A CA 1
ATOM 648 C C . TYR A 1 87 ? -5.260 23.921 10.825 1.00 31.58 87 TYR A C 1
ATOM 650 O O . TYR A 1 87 ? -5.920 23.357 9.955 1.00 31.58 87 TYR A O 1
ATOM 658 N N . SER A 1 88 ? -5.560 23.806 12.118 1.00 33.66 88 SER A N 1
ATOM 659 C CA . SER A 1 88 ? -6.768 23.176 12.643 1.00 33.66 88 SER A CA 1
ATOM 660 C C . SER A 1 88 ? -7.939 24.152 12.843 1.00 33.66 88 SER A C 1
ATOM 662 O O . SER A 1 88 ? -9.051 23.683 13.048 1.00 33.66 88 SER A O 1
ATOM 664 N N . ASN A 1 89 ? -7.749 25.477 12.735 1.00 34.56 89 ASN A N 1
ATOM 665 C CA . ASN A 1 89 ? -8.811 26.450 13.032 1.00 34.56 89 ASN A CA 1
ATOM 666 C C . ASN A 1 89 ? -8.803 27.680 12.109 1.00 34.56 89 ASN A C 1
ATOM 668 O O . ASN A 1 89 ? -8.467 28.761 12.568 1.00 34.56 89 ASN A O 1
ATOM 672 N N . LEU A 1 90 ? -9.230 27.559 10.846 1.00 29.38 90 LEU A N 1
ATOM 673 C CA . LEU A 1 90 ? -9.801 28.687 10.083 1.00 29.38 90 LEU A CA 1
ATOM 674 C C . LEU A 1 90 ? -10.803 28.167 9.035 1.00 29.38 90 LEU A C 1
ATOM 676 O O . LEU A 1 90 ? -10.500 28.048 7.852 1.00 29.38 90 LEU A O 1
ATOM 680 N N . ASN A 1 91 ? -12.027 27.889 9.488 1.00 33.78 91 ASN A N 1
ATOM 681 C CA . ASN A 1 91 ? -13.219 28.089 8.668 1.00 33.78 91 ASN A CA 1
ATOM 682 C C . ASN A 1 91 ? -13.664 29.547 8.848 1.00 33.78 91 ASN A C 1
ATOM 684 O O . ASN A 1 91 ? -13.905 29.966 9.980 1.00 33.78 91 ASN A O 1
ATOM 688 N N . GLY A 1 92 ? -13.818 30.300 7.753 1.00 25.95 92 GLY A N 1
ATOM 689 C CA . GLY A 1 92 ? -14.502 31.598 7.789 1.00 25.95 92 GLY A CA 1
ATOM 690 C C . GLY A 1 92 ? -14.327 32.495 6.556 1.00 25.95 92 GLY A C 1
ATOM 691 O O . GLY A 1 92 ? -13.468 33.361 6.587 1.00 25.95 92 GLY A O 1
ATOM 692 N N . ALA A 1 93 ? -15.225 32.331 5.564 1.00 27.77 93 ALA A N 1
ATOM 693 C CA . ALA A 1 93 ? -15.670 33.294 4.523 1.00 27.77 93 ALA A CA 1
ATOM 694 C C . ALA A 1 93 ? -14.614 33.840 3.513 1.00 27.77 93 ALA A C 1
ATOM 696 O O . ALA A 1 93 ? -13.483 34.110 3.867 1.00 27.77 93 ALA A O 1
ATOM 697 N N . GLN A 1 94 ? -14.867 34.049 2.213 1.00 27.08 94 GLN A N 1
ATOM 698 C CA . GLN A 1 94 ? -16.084 34.400 1.472 1.00 27.08 94 GLN A CA 1
ATOM 699 C C . GLN A 1 94 ? -16.206 33.647 0.134 1.00 27.08 94 GLN A C 1
ATOM 701 O O . GLN A 1 94 ? -15.232 33.409 -0.576 1.00 27.08 94 GLN A O 1
ATOM 706 N N . GLN A 1 95 ? -17.460 33.368 -0.217 1.00 30.92 95 GLN A N 1
ATOM 707 C CA . GLN A 1 95 ? -17.942 32.911 -1.518 1.00 30.92 95 GLN A CA 1
ATOM 708 C C . GLN A 1 95 ? -17.640 33.915 -2.642 1.00 30.92 95 GLN A C 1
ATOM 710 O O . GLN A 1 95 ? -17.960 35.094 -2.499 1.00 30.92 95 GLN A O 1
ATOM 715 N N . GLN A 1 96 ? -17.216 33.418 -3.806 1.00 25.62 96 GLN A N 1
ATOM 716 C CA . GLN A 1 96 ? -17.750 33.880 -5.091 1.00 25.62 96 GLN A CA 1
ATOM 717 C C . GLN A 1 96 ? -17.962 32.684 -6.028 1.00 25.62 96 GLN A C 1
ATOM 719 O O . GLN A 1 96 ? -17.039 31.945 -6.357 1.00 25.62 96 GLN A O 1
ATOM 724 N N . ASN A 1 97 ? -19.231 32.504 -6.398 1.00 28.42 97 ASN A N 1
ATOM 725 C CA . ASN A 1 97 ? -19.753 31.528 -7.347 1.00 28.42 97 ASN A CA 1
ATOM 726 C C . ASN A 1 97 ? -19.205 31.762 -8.759 1.00 28.42 97 ASN A C 1
ATOM 728 O O . ASN A 1 97 ? -19.428 32.836 -9.316 1.00 28.42 97 ASN A O 1
ATOM 732 N N . THR A 1 98 ? -18.688 30.710 -9.391 1.00 25.11 98 THR A N 1
ATOM 733 C CA . THR A 1 98 ? -18.879 30.471 -10.828 1.00 25.11 98 THR A CA 1
ATOM 734 C C . THR A 1 98 ? -19.073 28.978 -11.099 1.00 25.11 98 THR A C 1
ATOM 736 O O . THR A 1 98 ? -18.508 28.106 -10.446 1.00 25.11 98 THR A O 1
ATOM 739 N N . SER A 1 99 ? -19.981 28.715 -12.029 1.00 26.62 99 SER A N 1
ATOM 740 C CA . SER A 1 99 ? -20.760 27.493 -12.193 1.00 26.62 99 SER A CA 1
ATOM 741 C C . SER A 1 99 ? -20.082 26.394 -13.035 1.00 26.62 99 SER A C 1
ATOM 743 O O . SER A 1 99 ? -19.567 26.679 -14.109 1.00 26.62 99 SER A O 1
ATOM 745 N N . ILE A 1 100 ? -20.255 25.141 -12.580 1.00 27.58 100 ILE A N 1
ATOM 746 C CA . ILE A 1 100 ? -20.535 23.892 -13.335 1.00 27.58 100 ILE A CA 1
ATOM 747 C C . ILE A 1 100 ? -19.437 23.303 -14.258 1.00 27.58 100 ILE A C 1
ATOM 749 O O . ILE A 1 100 ? -19.255 23.727 -15.393 1.00 27.58 100 ILE A O 1
ATOM 753 N N . ASN A 1 101 ? -18.839 22.183 -13.818 1.00 28.70 101 ASN A N 1
ATOM 754 C CA . ASN A 1 101 ? -19.000 20.848 -14.431 1.00 28.70 101 ASN A CA 1
ATOM 755 C C . ASN A 1 101 ? -18.550 19.761 -13.432 1.00 28.70 101 ASN A C 1
ATOM 757 O O . ASN A 1 101 ? -17.533 19.896 -12.762 1.00 28.70 101 ASN A O 1
ATOM 761 N N . SER A 1 102 ? -19.373 18.725 -13.273 1.00 36.91 102 SER A N 1
ATOM 762 C CA . SER A 1 102 ? -19.336 17.744 -12.183 1.00 36.91 102 SER A CA 1
ATOM 763 C C . SER A 1 102 ? -18.220 16.701 -12.321 1.00 36.91 102 SER A C 1
ATOM 765 O O . SER A 1 102 ? -18.340 15.788 -13.138 1.00 36.91 102 SER A O 1
ATOM 767 N N . GLU A 1 103 ? -17.210 16.754 -11.453 1.00 37.06 103 GLU A N 1
ATOM 768 C CA . GLU A 1 103 ? -16.275 15.649 -11.214 1.00 37.06 103 GLU A CA 1
ATOM 769 C C . GLU A 1 103 ? -16.155 15.423 -9.702 1.00 37.06 103 GLU A C 1
ATOM 771 O O . GLU A 1 103 ? -15.728 16.301 -8.958 1.00 37.06 103 GLU A O 1
ATOM 776 N N . LYS A 1 104 ? -16.625 14.254 -9.252 1.00 38.41 104 LYS A N 1
ATOM 777 C CA . LYS A 1 104 ? -16.740 13.877 -7.837 1.00 38.41 104 LYS A CA 1
ATOM 778 C C . LYS A 1 104 ? -15.349 13.632 -7.243 1.00 38.41 104 LYS A C 1
ATOM 780 O O . LYS A 1 104 ? -14.661 12.700 -7.663 1.00 38.41 104 LYS A O 1
ATOM 785 N N . SER A 1 105 ? -14.965 14.451 -6.266 1.00 38.59 105 SER A N 1
ATOM 786 C CA . SER A 1 105 ? -13.759 14.291 -5.442 1.00 38.59 105 SER A CA 1
ATOM 787 C C . SER A 1 105 ? -13.858 13.036 -4.553 1.00 38.59 105 SER A C 1
ATOM 789 O O . SER A 1 105 ? -14.951 12.524 -4.321 1.00 38.59 105 SER A O 1
ATOM 791 N N . ILE A 1 106 ? -12.750 12.540 -3.985 1.00 43.84 106 ILE A N 1
ATOM 792 C CA . ILE A 1 106 ? -12.795 11.482 -2.950 1.00 43.84 106 ILE A CA 1
ATOM 793 C C . ILE A 1 106 ? -13.656 11.909 -1.763 1.00 43.84 106 ILE A C 1
ATOM 795 O O . ILE A 1 106 ? -14.390 11.089 -1.223 1.00 43.84 106 ILE A O 1
ATOM 799 N N . THR A 1 107 ? -13.625 13.193 -1.399 1.00 42.06 107 THR A N 1
ATOM 800 C CA . THR A 1 107 ? -14.553 13.755 -0.410 1.00 42.06 107 THR A CA 1
ATOM 801 C C . THR A 1 107 ? -16.008 13.563 -0.816 1.00 42.06 107 THR A C 1
ATOM 803 O O . THR A 1 107 ? -16.812 13.272 0.053 1.00 42.06 107 THR A O 1
ATOM 806 N N . ASP A 1 108 ? -16.329 13.628 -2.111 1.00 39.34 108 ASP A N 1
ATOM 807 C CA . ASP A 1 108 ? -17.684 13.416 -2.623 1.00 39.34 108 ASP A CA 1
ATOM 808 C C . ASP A 1 108 ? -18.080 11.936 -2.689 1.00 39.34 108 ASP A C 1
ATOM 810 O O . ASP A 1 108 ? -19.257 11.620 -2.590 1.00 39.34 108 ASP A O 1
ATOM 814 N N . MET A 1 109 ? -17.133 11.004 -2.843 1.00 45.72 109 MET A N 1
ATOM 815 C CA . MET A 1 109 ? -17.428 9.571 -2.668 1.00 45.72 109 MET A CA 1
ATOM 816 C C . MET A 1 109 ? -17.609 9.195 -1.199 1.00 45.72 109 MET A C 1
ATOM 818 O O . MET A 1 109 ? -18.373 8.286 -0.896 1.00 45.72 109 MET A O 1
ATOM 822 N N . LEU A 1 110 ? -16.918 9.902 -0.304 1.00 50.41 110 LEU A N 1
ATOM 823 C CA . LEU A 1 110 ? -17.099 9.782 1.138 1.00 50.41 110 LEU A CA 1
ATOM 824 C C . LEU A 1 110 ? -18.338 10.550 1.645 1.00 50.41 110 LEU A C 1
ATOM 826 O O . LEU A 1 110 ? -18.740 10.301 2.770 1.00 50.41 110 LEU A O 1
ATOM 830 N N . SER A 1 111 ? -18.936 11.459 0.855 1.00 40.19 111 SER A N 1
ATOM 831 C CA . SER A 1 111 ? -20.075 12.306 1.269 1.00 40.19 111 SER A CA 1
ATOM 832 C C . SER A 1 111 ? -21.382 12.105 0.482 1.00 40.19 111 SER A C 1
ATOM 834 O O . SER A 1 111 ? -22.380 12.764 0.763 1.00 40.19 111 SER A O 1
ATOM 836 N N . GLN A 1 112 ? -21.442 11.195 -0.494 1.00 36.69 112 GLN A N 1
ATOM 837 C CA . GLN A 1 112 ? -22.649 10.949 -1.309 1.00 36.69 112 GLN A CA 1
ATOM 838 C C . GLN A 1 112 ? -23.673 9.978 -0.707 1.00 36.69 112 GLN A C 1
ATOM 840 O O . GLN A 1 112 ? -24.351 9.250 -1.432 1.00 36.69 112 GLN A O 1
ATOM 845 N N . SER A 1 113 ? -23.833 10.011 0.611 1.00 43.31 113 SER A N 1
ATOM 846 C CA . SER A 1 113 ? -24.943 9.394 1.348 1.00 43.31 113 SER A CA 1
ATOM 847 C C . SER A 1 113 ? -26.091 10.381 1.638 1.00 43.31 113 SER A C 1
ATOM 849 O O . SER A 1 113 ? -27.159 9.977 2.095 1.00 43.31 113 SER A O 1
ATOM 851 N N . GLU A 1 114 ? -25.952 11.671 1.322 1.00 44.28 114 GLU A N 1
ATOM 852 C CA . GLU A 1 114 ? -26.980 12.672 1.625 1.00 44.28 114 GLU A CA 1
ATOM 853 C C . GLU A 1 114 ? -27.989 12.861 0.480 1.00 44.28 114 GLU A C 1
ATOM 855 O O . GLU A 1 114 ? -27.814 13.759 -0.327 1.00 44.28 114 GLU A O 1
ATOM 860 N N . VAL A 1 115 ? -29.057 12.050 0.417 1.00 35.88 115 VAL A N 1
ATOM 861 C CA . VAL A 1 115 ? -30.465 12.481 0.189 1.00 35.88 115 VAL A CA 1
ATOM 862 C C . VAL A 1 115 ? -31.397 11.280 0.454 1.00 35.88 115 VAL A C 1
ATOM 864 O O . VAL A 1 115 ? -31.685 10.516 -0.462 1.00 35.88 115 VAL A O 1
ATOM 867 N N . ALA A 1 116 ? -31.936 11.154 1.677 1.00 32.34 116 ALA A N 1
ATOM 868 C CA . ALA A 1 116 ? -33.316 10.697 1.950 1.00 32.34 116 ALA A CA 1
ATOM 869 C C . ALA A 1 116 ? -33.671 10.766 3.458 1.00 32.34 116 ALA A C 1
ATOM 871 O O . ALA A 1 116 ? -33.438 9.845 4.226 1.00 32.34 116 ALA A O 1
ATOM 872 N N . LYS A 1 117 ? -34.258 11.906 3.846 1.00 33.78 117 LYS A N 1
ATOM 873 C CA . LYS A 1 117 ? -35.180 12.196 4.971 1.00 33.78 117 LYS A CA 1
ATOM 874 C C . LYS A 1 117 ? -35.302 11.219 6.170 1.00 33.78 117 LYS A C 1
ATOM 876 O O . LYS A 1 117 ? -36.003 10.220 6.102 1.00 33.78 117 LYS A O 1
ATOM 881 N N . LYS A 1 118 ? -34.812 11.709 7.320 1.00 30.48 118 LYS A N 1
ATOM 882 C CA . LYS A 1 118 ? -35.510 12.019 8.598 1.00 30.48 118 LYS A CA 1
ATOM 883 C C . LYS A 1 118 ? -36.706 11.132 9.016 1.00 30.48 118 LYS A C 1
ATOM 885 O O . LYS A 1 118 ? -37.792 11.317 8.476 1.00 30.48 118 LYS A O 1
ATOM 890 N N . SER A 1 119 ? -36.527 10.359 10.099 1.00 24.58 119 SER A N 1
ATOM 891 C CA . SER A 1 119 ? -37.396 10.377 11.296 1.00 24.58 119 SER A CA 1
ATOM 892 C C . SER A 1 119 ? -36.819 9.580 12.484 1.00 24.58 119 SER A C 1
ATOM 894 O O . SER A 1 119 ? -36.364 8.459 12.319 1.00 24.58 119 SER A O 1
ATOM 896 N N . GLU A 1 120 ? -36.936 10.209 13.659 1.00 27.14 120 GLU A N 1
ATOM 897 C CA . GLU A 1 120 ? -37.031 9.675 15.035 1.00 27.14 120 GLU A CA 1
ATOM 898 C C . GLU A 1 120 ? -35.797 9.146 15.807 1.00 27.14 120 GLU A C 1
ATOM 900 O O . GLU A 1 120 ? -35.323 8.030 15.654 1.00 27.14 120 GLU A O 1
ATOM 905 N N . VAL A 1 121 ? -35.354 10.028 16.717 1.00 34.06 121 VAL A N 1
ATOM 906 C CA . VAL A 1 121 ? -34.905 9.842 18.113 1.00 34.06 121 VAL A CA 1
ATOM 907 C C . VAL A 1 121 ? -34.841 8.400 18.645 1.00 34.06 121 VAL A C 1
ATOM 909 O O . VAL A 1 121 ? -35.865 7.753 18.844 1.00 34.06 121 VAL A O 1
ATOM 912 N N . GLY A 1 122 ? -33.637 7.995 19.055 1.00 25.77 122 GLY A N 1
ATOM 913 C CA . GLY A 1 122 ? -33.386 6.845 19.922 1.00 25.77 122 GLY A CA 1
ATOM 914 C C . GLY A 1 122 ? -31.900 6.734 20.260 1.00 25.77 122 GLY A C 1
ATOM 915 O O . GLY A 1 122 ? -31.103 6.323 19.428 1.00 25.77 122 GLY A O 1
ATOM 916 N N . ASP A 1 123 ? -31.543 7.161 21.470 1.00 33.88 123 ASP A N 1
ATOM 917 C CA . ASP A 1 123 ? -30.240 6.970 22.113 1.00 33.88 123 ASP A CA 1
ATOM 918 C C . ASP A 1 123 ? -29.904 5.472 22.293 1.00 33.88 123 ASP A C 1
ATOM 920 O O . ASP A 1 123 ? -30.794 4.623 22.341 1.00 33.88 123 ASP A O 1
ATOM 924 N N . THR A 1 124 ? -28.613 5.202 22.500 1.00 32.47 124 THR A N 1
ATOM 925 C CA . THR A 1 124 ? -27.934 3.945 22.865 1.00 32.47 124 THR A CA 1
ATOM 926 C C . THR A 1 124 ? -27.440 3.030 21.736 1.00 32.47 124 THR A C 1
ATOM 928 O O . THR A 1 124 ? -28.187 2.301 21.092 1.00 32.47 124 THR A O 1
ATOM 931 N N . GLY A 1 125 ? -26.109 2.976 21.594 1.00 28.86 125 GLY A N 1
ATOM 932 C CA . GLY A 1 125 ? -25.422 1.852 20.959 1.00 28.86 125 GLY A CA 1
ATOM 933 C C . GLY A 1 125 ? -24.062 2.208 20.374 1.00 28.86 125 GLY A C 1
ATOM 934 O O . GLY A 1 125 ? -23.957 2.488 19.188 1.00 28.86 125 GLY A O 1
ATOM 935 N N . THR A 1 126 ? -22.999 2.137 21.179 1.00 36.47 126 THR A N 1
ATOM 936 C CA . THR A 1 126 ? -21.625 2.035 20.665 1.00 36.47 126 THR A CA 1
ATOM 937 C C . THR A 1 126 ? -21.528 0.764 19.818 1.00 36.47 126 THR A C 1
ATOM 939 O O . THR A 1 126 ? -21.381 -0.336 20.358 1.00 36.47 126 THR A O 1
ATOM 942 N N . SER A 1 127 ? -21.648 0.894 18.497 1.00 35.00 127 SER A N 1
ATOM 943 C CA . SER A 1 127 ? -21.455 -0.204 17.557 1.00 35.00 127 SER A CA 1
ATOM 944 C C . SER A 1 127 ? -19.981 -0.607 17.573 1.00 35.00 127 SER A C 1
ATOM 946 O O . SER A 1 127 ? -19.092 0.056 17.044 1.00 35.00 127 SER A O 1
ATOM 948 N N . SER A 1 128 ? -19.703 -1.732 18.223 1.00 41.12 128 SER A N 1
ATOM 949 C CA . SER A 1 128 ? -18.416 -2.428 18.161 1.00 41.12 128 SER A CA 1
ATOM 950 C C . SER A 1 128 ? -18.280 -3.199 16.839 1.00 41.12 128 SER A C 1
ATOM 952 O O . SER A 1 128 ? -17.953 -4.384 16.823 1.00 41.12 128 SER A O 1
ATOM 954 N N . GLY A 1 129 ? -18.536 -2.525 15.714 1.00 51.16 129 GLY A N 1
ATOM 955 C CA . GLY A 1 129 ? -18.233 -3.041 14.383 1.00 51.16 129 GLY A CA 1
ATOM 956 C C . GLY A 1 129 ? -16.717 -3.081 14.204 1.00 51.16 129 GLY A C 1
ATOM 957 O O . GLY A 1 129 ? -16.074 -2.042 14.058 1.00 51.16 129 GLY A O 1
ATOM 958 N N . GLY A 1 130 ? -16.117 -4.269 14.304 1.00 80.56 130 GLY A N 1
ATOM 959 C CA . GLY A 1 130 ? -14.669 -4.439 14.186 1.00 80.56 130 GLY A CA 1
ATOM 960 C C . GLY A 1 130 ? -14.178 -4.073 12.785 1.00 80.56 130 GLY A C 1
ATOM 961 O O . GLY A 1 130 ? -14.655 -4.625 11.797 1.00 80.56 130 GLY A O 1
ATOM 962 N N . ALA A 1 131 ? -13.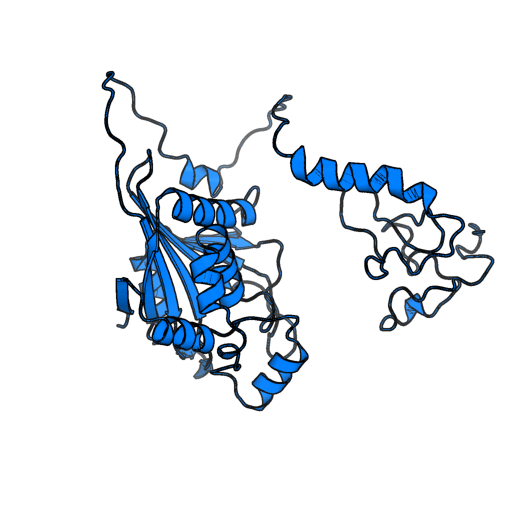205 -3.167 12.694 1.00 95.69 131 ALA A N 1
ATOM 963 C CA . ALA A 1 131 ? -12.549 -2.833 11.436 1.00 95.69 131 ALA A CA 1
ATOM 964 C C . ALA A 1 131 ? -11.369 -3.781 11.169 1.00 95.69 131 ALA A C 1
ATOM 966 O O . ALA A 1 131 ? -10.849 -4.444 12.073 1.00 95.69 131 ALA A O 1
ATOM 967 N N . SER A 1 132 ? -10.907 -3.843 9.925 1.00 97.31 132 SER A N 1
ATOM 968 C CA . SER A 1 132 ? -9.731 -4.626 9.562 1.00 97.31 132 SER A CA 1
ATOM 969 C C . SER A 1 132 ? -8.867 -3.914 8.532 1.00 97.31 132 SER A C 1
ATOM 971 O O . SER A 1 132 ? -9.336 -3.071 7.767 1.00 97.31 132 SER A O 1
ATOM 973 N N . VAL A 1 133 ? -7.584 -4.259 8.530 1.00 98.00 133 VAL A N 1
ATOM 974 C CA . VAL A 1 133 ? -6.650 -3.897 7.468 1.00 98.00 133 VAL A CA 1
ATOM 975 C C . VAL A 1 133 ? -6.019 -5.157 6.907 1.00 98.00 133 VAL A C 1
ATOM 977 O O . VAL A 1 133 ? -5.597 -6.027 7.662 1.00 98.00 133 VAL A O 1
ATOM 980 N N . GLU A 1 134 ? -5.931 -5.255 5.589 1.00 98.25 134 GLU A N 1
ATOM 981 C CA . GLU A 1 134 ? -5.323 -6.379 4.889 1.00 98.25 134 GLU A CA 1
ATOM 982 C C . GLU A 1 134 ? -4.186 -5.877 3.991 1.00 98.25 134 GLU A C 1
ATOM 984 O O . GLU A 1 134 ? -4.380 -5.046 3.101 1.00 98.25 134 GLU A O 1
ATOM 989 N N . LEU A 1 135 ? -2.972 -6.378 4.245 1.00 98.06 135 LEU A N 1
ATOM 990 C CA . LEU A 1 135 ? -1.819 -6.168 3.370 1.00 98.06 135 LEU A CA 1
ATOM 991 C C . LEU A 1 135 ? -1.942 -7.117 2.182 1.00 98.06 135 LEU A C 1
ATOM 993 O O . LEU A 1 135 ? -1.724 -8.319 2.330 1.00 98.06 135 LEU A O 1
ATOM 997 N N . LEU A 1 136 ? -2.285 -6.578 1.015 1.00 97.75 136 LEU A N 1
ATOM 998 C CA . LEU A 1 136 ? -2.433 -7.334 -0.223 1.00 97.75 136 LEU A CA 1
ATOM 999 C C . LEU A 1 136 ? -1.090 -7.364 -0.947 1.00 97.75 136 LEU A C 1
ATOM 1001 O O . LEU A 1 136 ? -0.704 -6.394 -1.599 1.00 97.75 136 LEU A O 1
ATOM 1005 N N . ILE A 1 137 ? -0.369 -8.474 -0.813 1.00 95.75 137 ILE A N 1
ATOM 1006 C CA . ILE A 1 137 ? 0.980 -8.633 -1.349 1.00 95.75 137 ILE A CA 1
ATOM 1007 C C . ILE A 1 137 ? 0.929 -9.514 -2.591 1.00 95.75 137 ILE A C 1
ATOM 1009 O O . ILE A 1 137 ? 0.794 -10.737 -2.527 1.00 95.75 137 ILE A O 1
ATOM 1013 N N . GLY A 1 138 ? 1.033 -8.860 -3.739 1.00 92.00 138 GLY A N 1
ATOM 1014 C CA . GLY A 1 138 ? 1.113 -9.486 -5.042 1.00 92.00 138 GLY A CA 1
ATOM 1015 C C . GLY A 1 138 ? 2.476 -10.121 -5.267 1.00 92.00 138 GLY A C 1
ATOM 1016 O O . GLY A 1 138 ? 3.491 -9.436 -5.174 1.00 92.00 138 GLY A O 1
ATOM 1017 N N . GLY A 1 139 ? 2.512 -11.405 -5.606 1.00 86.88 139 GLY A N 1
ATOM 1018 C CA . GLY A 1 139 ? 3.741 -12.112 -5.947 1.00 86.88 139 GLY A CA 1
ATOM 1019 C C . GLY A 1 139 ? 4.348 -11.696 -7.299 1.00 86.88 139 GLY A C 1
ATOM 1020 O O . GLY A 1 139 ? 3.833 -10.811 -8.002 1.00 86.88 139 GLY A O 1
ATOM 1021 N N . PRO A 1 140 ? 5.457 -12.347 -7.691 1.00 84.56 140 PRO A N 1
ATOM 1022 C CA . PRO A 1 140 ? 6.041 -12.207 -9.019 1.00 84.56 140 PRO A CA 1
ATOM 1023 C C . PRO A 1 140 ? 5.024 -12.487 -10.129 1.00 84.56 140 PRO A C 1
ATOM 1025 O O . PRO A 1 140 ? 4.158 -13.347 -9.984 1.00 84.56 140 PRO A O 1
ATOM 1028 N N . TYR A 1 141 ? 5.148 -11.785 -11.252 1.00 82.50 141 TYR A N 1
ATOM 1029 C CA . TYR A 1 141 ? 4.240 -11.927 -12.391 1.00 82.50 141 TYR A CA 1
ATOM 1030 C C . TYR A 1 141 ? 4.956 -11.661 -13.711 1.00 82.50 141 TYR A C 1
ATOM 1032 O O . TYR A 1 141 ? 6.063 -11.119 -13.735 1.00 82.50 141 TYR A O 1
ATOM 1040 N N . THR A 1 142 ? 4.327 -12.057 -14.814 1.00 79.06 142 THR A N 1
ATOM 1041 C CA . THR A 1 142 ? 4.854 -11.826 -16.162 1.00 79.06 142 THR A CA 1
ATOM 1042 C C . THR A 1 142 ? 3.975 -10.797 -16.854 1.00 79.06 142 THR A C 1
ATOM 1044 O O . THR A 1 142 ? 2.756 -10.939 -16.899 1.00 79.06 142 THR A O 1
ATOM 1047 N N . LYS A 1 143 ? 4.582 -9.730 -17.369 1.00 75.38 143 LYS A N 1
ATOM 1048 C CA . LYS A 1 143 ? 3.877 -8.715 -18.152 1.00 75.38 143 LYS A CA 1
ATOM 1049 C C . LYS A 1 143 ? 3.422 -9.299 -19.493 1.00 75.38 143 LYS A C 1
ATOM 1051 O O . LYS A 1 143 ? 3.987 -10.272 -19.983 1.00 75.38 143 LYS A O 1
ATOM 1056 N N . ALA A 1 144 ? 2.466 -8.636 -20.144 1.00 74.12 144 ALA A N 1
ATOM 1057 C CA . ALA A 1 144 ? 1.971 -9.036 -21.466 1.00 74.12 144 ALA A CA 1
ATOM 1058 C C . ALA A 1 144 ? 3.068 -9.084 -22.552 1.00 74.12 144 ALA A C 1
ATOM 1060 O O . ALA A 1 144 ? 2.946 -9.835 -23.513 1.00 74.12 144 ALA A O 1
ATOM 1061 N N . ASN A 1 145 ? 4.147 -8.312 -22.391 1.00 73.19 145 ASN A N 1
ATOM 1062 C CA . ASN A 1 145 ? 5.308 -8.320 -23.284 1.00 73.19 145 ASN A CA 1
ATOM 1063 C C . ASN A 1 145 ? 6.336 -9.430 -22.965 1.00 73.19 145 ASN A C 1
ATOM 1065 O O . ASN A 1 145 ? 7.381 -9.476 -23.603 1.00 73.19 145 ASN A O 1
ATOM 1069 N N . GLY A 1 146 ? 6.066 -10.299 -21.984 1.00 73.25 146 GLY A N 1
ATOM 1070 C CA . GLY A 1 146 ? 6.949 -11.394 -21.571 1.00 73.25 146 GLY A CA 1
ATOM 1071 C C . GLY A 1 146 ? 7.947 -11.045 -20.461 1.00 73.25 146 GLY A C 1
ATOM 1072 O O . GLY A 1 146 ? 8.599 -11.949 -19.933 1.00 73.25 146 GLY A O 1
ATOM 1073 N N . ASP A 1 147 ? 8.050 -9.777 -20.050 1.00 75.81 147 ASP A N 1
ATOM 1074 C CA . ASP A 1 147 ? 8.970 -9.377 -18.982 1.00 75.81 147 ASP A CA 1
ATOM 1075 C C . ASP A 1 147 ? 8.530 -9.945 -17.630 1.00 75.81 147 ASP A C 1
ATOM 1077 O O . ASP A 1 147 ? 7.397 -9.737 -17.184 1.00 75.81 147 ASP A O 1
ATOM 1081 N N . LYS A 1 148 ? 9.454 -10.588 -16.914 1.00 76.00 148 LYS A N 1
ATOM 1082 C CA . LYS A 1 148 ? 9.211 -11.053 -15.545 1.00 76.00 148 LYS A CA 1
ATOM 1083 C C . LYS A 1 148 ? 9.444 -9.927 -14.545 1.00 76.00 148 LYS A C 1
ATOM 1085 O O . LYS A 1 148 ? 10.543 -9.387 -14.442 1.00 76.00 148 LYS A O 1
ATOM 1090 N N . VAL A 1 149 ? 8.427 -9.624 -13.748 1.00 79.12 149 VAL A N 1
ATOM 1091 C CA . VAL A 1 149 ? 8.539 -8.762 -12.573 1.00 79.12 149 VAL A CA 1
ATOM 1092 C C . VAL A 1 149 ? 8.648 -9.648 -11.344 1.00 79.12 149 VAL A C 1
ATOM 1094 O O . VAL A 1 149 ? 7.708 -10.341 -10.967 1.00 79.12 149 VAL A O 1
ATOM 1097 N N . THR A 1 150 ? 9.817 -9.626 -10.720 1.00 78.44 150 THR A N 1
ATOM 1098 C CA . THR A 1 150 ? 10.219 -10.591 -9.689 1.00 78.44 150 THR A CA 1
ATOM 1099 C C . THR A 1 150 ? 9.952 -10.133 -8.259 1.00 78.44 150 THR A C 1
ATOM 1101 O O . THR A 1 150 ? 10.091 -10.926 -7.334 1.00 78.44 150 THR A O 1
ATOM 1104 N N . TYR A 1 151 ? 9.577 -8.869 -8.065 1.00 73.75 151 TYR A N 1
ATOM 1105 C CA . TYR A 1 151 ? 9.385 -8.287 -6.737 1.00 73.75 151 TYR A CA 1
ATOM 1106 C C . TYR A 1 151 ? 7.920 -8.133 -6.325 1.00 73.75 151 TYR A C 1
ATOM 1108 O O . TYR A 1 151 ? 7.670 -8.065 -5.131 1.00 73.75 151 TYR A O 1
ATOM 1116 N N . GLY A 1 152 ? 6.964 -8.116 -7.263 1.00 84.88 152 GLY A N 1
ATOM 1117 C CA . GLY A 1 152 ? 5.535 -8.058 -6.936 1.00 84.88 152 GLY A CA 1
ATOM 1118 C C . GLY A 1 152 ? 4.936 -6.651 -6.822 1.00 84.88 152 GLY A C 1
ATOM 1119 O O . GLY A 1 152 ? 5.375 -5.739 -7.525 1.00 84.88 152 GLY A O 1
ATOM 1120 N N . HIS A 1 153 ? 3.900 -6.499 -5.992 1.00 92.00 153 HIS A N 1
ATOM 1121 C CA . HIS A 1 153 ? 3.200 -5.236 -5.690 1.00 92.00 153 HIS A CA 1
ATOM 1122 C C . HIS A 1 153 ? 2.572 -5.286 -4.294 1.00 92.00 153 HIS A C 1
ATOM 1124 O O . HIS A 1 153 ? 2.336 -6.376 -3.777 1.00 92.00 153 HIS A O 1
ATOM 1130 N N . VAL A 1 154 ? 2.286 -4.130 -3.696 1.00 96.00 154 VAL A N 1
ATOM 1131 C CA . VAL A 1 154 ? 1.564 -4.044 -2.419 1.00 96.00 154 VAL A CA 1
ATOM 1132 C C . VAL A 1 154 ? 0.419 -3.049 -2.546 1.00 96.00 154 VAL A C 1
ATOM 1134 O O . VAL A 1 154 ? 0.624 -1.928 -3.004 1.00 96.00 154 VAL A O 1
ATOM 1137 N N . ALA A 1 155 ? -0.760 -3.448 -2.082 1.00 97.69 155 ALA A N 1
ATOM 1138 C CA . ALA A 1 155 ? -1.875 -2.547 -1.818 1.00 97.69 155 ALA A CA 1
ATOM 1139 C C . ALA A 1 155 ? -2.361 -2.717 -0.373 1.00 97.69 155 ALA A C 1
ATOM 1141 O O . ALA A 1 155 ? -2.144 -3.759 0.254 1.00 97.69 155 ALA A O 1
ATOM 1142 N N . LEU A 1 156 ? -3.019 -1.687 0.154 1.00 98.44 156 LEU A N 1
ATOM 1143 C CA . LEU A 1 156 ? -3.593 -1.698 1.496 1.00 98.44 156 LEU A CA 1
ATOM 1144 C C . LEU A 1 156 ? -5.115 -1.709 1.395 1.00 98.44 156 LEU A C 1
ATOM 1146 O O . LEU A 1 156 ? -5.700 -0.745 0.906 1.00 98.44 156 LEU A O 1
ATOM 1150 N N . ARG A 1 157 ? -5.754 -2.778 1.869 1.00 98.50 157 ARG A N 1
ATOM 1151 C CA . ARG A 1 157 ? -7.212 -2.847 1.978 1.00 98.50 157 ARG A CA 1
ATOM 1152 C C . ARG A 1 157 ? -7.648 -2.512 3.394 1.00 98.50 157 ARG A C 1
ATOM 1154 O O . ARG A 1 157 ? -7.046 -3.003 4.344 1.00 98.50 157 ARG A O 1
ATOM 1161 N N . VAL A 1 158 ? -8.683 -1.698 3.538 1.00 98.12 158 VAL A N 1
ATOM 1162 C CA . VAL A 1 158 ? -9.274 -1.321 4.823 1.00 98.12 158 VAL A CA 1
ATOM 1163 C C . VAL A 1 158 ? -10.771 -1.571 4.749 1.00 98.12 158 VAL A C 1
ATOM 1165 O O . VAL A 1 158 ? -11.450 -1.023 3.883 1.00 98.12 158 VAL A O 1
ATOM 1168 N N . THR A 1 159 ? -11.278 -2.381 5.671 1.00 97.38 159 THR A N 1
ATOM 1169 C CA . THR A 1 159 ? -12.709 -2.662 5.800 1.00 97.38 159 THR A CA 1
ATOM 1170 C C . THR A 1 159 ? -13.208 -2.207 7.160 1.00 97.38 159 THR A C 1
ATOM 1172 O O . THR A 1 159 ? -12.487 -2.284 8.157 1.00 97.38 159 THR A O 1
ATOM 1175 N N . GLY A 1 160 ? -14.455 -1.772 7.231 1.00 95.25 160 GLY A N 1
ATOM 1176 C CA . GLY A 1 160 ? -15.070 -1.395 8.494 1.00 95.25 160 GLY A CA 1
ATOM 1177 C C . GLY A 1 160 ? -16.476 -0.867 8.299 1.00 95.25 160 GLY A C 1
ATOM 1178 O O . GLY A 1 160 ? -17.072 -1.027 7.238 1.00 95.25 160 GLY A O 1
ATOM 1179 N N . GLU A 1 161 ? -16.986 -0.230 9.341 1.00 90.75 161 GLU A N 1
ATOM 1180 C CA . GLU A 1 161 ? -18.303 0.390 9.361 1.00 90.75 161 GLU A CA 1
ATOM 1181 C C . GLU A 1 161 ? -18.179 1.794 9.959 1.00 90.75 161 GLU A C 1
ATOM 1183 O O . GLU A 1 161 ? -17.375 2.024 10.871 1.00 90.75 161 GLU A O 1
ATOM 1188 N N . ASN A 1 162 ? -18.917 2.746 9.399 1.00 84.50 162 ASN A N 1
ATOM 1189 C CA . ASN A 1 162 ? -19.091 4.096 9.921 1.00 84.50 162 ASN A CA 1
ATOM 1190 C C . ASN A 1 162 ? -20.587 4.462 9.917 1.00 84.50 162 ASN A C 1
ATOM 1192 O O . ASN A 1 162 ? -21.439 3.621 9.646 1.00 84.50 162 ASN A O 1
ATOM 1196 N N . GLU A 1 163 ? -20.908 5.719 10.227 1.00 81.62 163 GLU A N 1
ATOM 1197 C CA . GLU A 1 163 ? -22.292 6.220 10.247 1.00 81.62 163 GLU A CA 1
ATOM 1198 C C . GLU A 1 163 ? -23.006 6.072 8.888 1.00 81.62 163 GLU A C 1
ATOM 1200 O O . GLU A 1 163 ? -24.226 5.928 8.851 1.00 81.62 163 GLU A O 1
ATOM 1205 N N . ASP A 1 164 ? -22.249 6.028 7.786 1.00 76.56 164 ASP A N 1
ATOM 1206 C CA . ASP A 1 164 ? -22.755 5.843 6.419 1.00 76.56 164 ASP A CA 1
ATOM 1207 C C . ASP A 1 164 ? -22.904 4.364 6.007 1.00 76.56 164 ASP A C 1
ATOM 1209 O O . ASP A 1 164 ? -23.375 4.069 4.906 1.00 76.56 164 ASP A O 1
ATOM 1213 N N . GLY A 1 165 ? -22.509 3.427 6.875 1.00 88.38 165 GLY A N 1
ATOM 1214 C CA . GLY A 1 165 ? -22.577 1.986 6.653 1.00 88.38 165 GLY A CA 1
ATOM 1215 C C . GLY A 1 165 ? -21.212 1.315 6.485 1.00 88.38 165 GLY A C 1
ATOM 1216 O O . GLY A 1 165 ? -20.170 1.796 6.932 1.00 88.38 165 GLY A O 1
ATOM 1217 N N . THR A 1 166 ? -21.211 0.130 5.875 1.00 93.00 166 THR A N 1
ATOM 1218 C CA . THR A 1 166 ? -19.987 -0.656 5.679 1.00 93.00 166 THR A CA 1
ATOM 1219 C C . THR A 1 166 ? -19.170 -0.135 4.503 1.00 93.00 166 THR A C 1
ATOM 1221 O O . THR A 1 166 ? -19.721 0.103 3.428 1.00 93.00 166 THR A O 1
ATOM 1224 N N . TYR A 1 167 ? -17.851 -0.064 4.661 1.00 94.00 167 TYR A N 1
ATOM 1225 C CA . TYR A 1 167 ? -16.919 0.296 3.595 1.00 94.00 167 TYR A CA 1
ATOM 1226 C C . TYR A 1 167 ? -15.846 -0.777 3.375 1.00 94.00 167 TYR A C 1
ATOM 1228 O O . TYR A 1 167 ? -15.435 -1.484 4.299 1.00 94.00 167 TYR A O 1
ATOM 1236 N N . ASP A 1 168 ? -15.364 -0.854 2.133 1.00 96.69 168 ASP A N 1
ATOM 1237 C CA . ASP A 1 168 ? -14.257 -1.706 1.692 1.00 96.69 168 ASP A CA 1
ATOM 1238 C C . ASP A 1 168 ? -13.406 -0.926 0.682 1.00 96.69 168 ASP A C 1
ATOM 1240 O O . ASP A 1 168 ? -13.756 -0.792 -0.493 1.00 96.69 168 ASP A O 1
ATOM 1244 N N . TYR A 1 169 ? -12.312 -0.343 1.170 1.00 97.31 169 TYR A N 1
ATOM 1245 C CA . TYR A 1 169 ? -11.415 0.484 0.371 1.00 97.31 169 TYR A CA 1
ATOM 1246 C C . TYR A 1 169 ? -10.109 -0.242 0.102 1.00 97.31 169 TYR A C 1
ATOM 1248 O O . TYR A 1 169 ? -9.478 -0.743 1.029 1.00 97.31 169 TYR A O 1
ATOM 1256 N N . VAL A 1 170 ? -9.645 -0.223 -1.148 1.00 98.44 170 VAL A N 1
ATOM 1257 C CA . VAL A 1 170 ? -8.284 -0.643 -1.504 1.00 98.44 170 VAL A CA 1
ATOM 1258 C C . VAL A 1 170 ? -7.492 0.556 -2.005 1.00 98.44 170 VAL A C 1
ATOM 1260 O O . VAL A 1 170 ? -7.835 1.170 -3.018 1.00 98.44 170 VAL A O 1
ATOM 1263 N N . TYR A 1 171 ? -6.409 0.864 -1.298 1.00 98.12 171 TYR A N 1
ATOM 1264 C CA . TYR A 1 171 ? -5.443 1.895 -1.648 1.00 98.12 171 TYR A CA 1
ATOM 1265 C C . TYR A 1 171 ? -4.258 1.263 -2.377 1.00 98.12 171 TYR A C 1
ATOM 1267 O O . TYR A 1 171 ? -3.484 0.491 -1.808 1.00 98.12 171 TYR A O 1
ATOM 1275 N N . ASP A 1 172 ? -4.125 1.604 -3.652 1.00 96.25 172 ASP A N 1
ATOM 1276 C CA . ASP A 1 172 ? -3.156 1.034 -4.580 1.00 96.25 172 ASP A CA 1
ATOM 1277 C C . ASP A 1 172 ? -2.270 2.151 -5.153 1.00 96.25 172 ASP A C 1
ATOM 1279 O O . ASP A 1 172 ? -2.665 2.888 -6.057 1.00 96.25 172 ASP A O 1
ATOM 1283 N N . PHE A 1 173 ? -1.064 2.307 -4.607 1.00 95.62 173 PHE A N 1
ATOM 1284 C CA . PHE A 1 173 ? -0.104 3.300 -5.083 1.00 95.62 173 PHE A CA 1
ATOM 1285 C C . PHE A 1 173 ? 0.893 2.685 -6.057 1.00 95.62 173 PHE A C 1
ATOM 1287 O O . PHE A 1 173 ? 1.471 1.644 -5.781 1.00 95.62 173 PHE A O 1
ATOM 1294 N N . GLY A 1 174 ? 1.193 3.359 -7.160 1.00 90.75 174 GLY A N 1
ATOM 1295 C CA . GLY A 1 174 ? 2.190 2.879 -8.102 1.00 90.75 174 GLY A CA 1
ATOM 1296 C C . GLY A 1 174 ? 2.562 3.898 -9.165 1.00 90.75 174 GLY A C 1
ATOM 1297 O O . GLY A 1 174 ? 2.207 5.074 -9.107 1.00 90.75 174 GLY A O 1
ATOM 1298 N N . ARG A 1 175 ? 3.293 3.414 -10.167 1.00 84.88 175 ARG A N 1
ATOM 1299 C CA . ARG A 1 175 ? 3.634 4.157 -11.384 1.00 84.88 175 ARG A CA 1
ATOM 1300 C C . ARG A 1 175 ? 2.678 3.752 -12.501 1.00 84.88 175 ARG A C 1
ATOM 1302 O O . ARG A 1 175 ? 2.929 2.794 -13.225 1.00 84.88 175 ARG A O 1
ATOM 1309 N N . TYR A 1 176 ? 1.554 4.458 -12.599 1.00 79.94 176 TYR A N 1
ATOM 1310 C CA . TYR A 1 176 ? 0.523 4.214 -13.620 1.00 79.94 176 TYR A CA 1
ATOM 1311 C C . TYR A 1 176 ? 0.488 5.280 -14.720 1.00 79.94 176 TYR A C 1
ATOM 1313 O O . TYR A 1 176 ? -0.226 5.111 -15.708 1.00 79.94 176 TYR A O 1
ATOM 1321 N N . GLY A 1 177 ? 1.235 6.367 -14.529 1.00 76.12 177 GLY A N 1
ATOM 1322 C CA . GLY A 1 177 ? 1.445 7.426 -15.508 1.00 76.12 177 GLY A CA 1
ATOM 1323 C C . GLY A 1 177 ? 2.793 7.298 -16.214 1.00 76.12 177 GLY A C 1
ATOM 1324 O O . GLY A 1 177 ? 3.251 6.200 -16.535 1.00 76.12 177 GLY A O 1
ATOM 1325 N N . LYS A 1 178 ? 3.440 8.439 -16.458 1.00 80.00 178 LYS A N 1
ATOM 1326 C CA . LYS A 1 178 ? 4.753 8.493 -17.116 1.00 80.00 178 LYS A CA 1
ATOM 1327 C C . LYS A 1 178 ? 5.854 7.940 -16.210 1.00 80.00 178 LYS A C 1
ATOM 1329 O O . LYS A 1 178 ? 5.847 8.169 -15.003 1.00 80.00 178 LYS A O 1
ATOM 1334 N N . THR A 1 179 ? 6.828 7.258 -16.805 1.00 84.00 179 THR A N 1
ATOM 1335 C CA . THR A 1 179 ? 8.004 6.710 -16.110 1.00 84.00 179 THR A CA 1
ATOM 1336 C C . THR A 1 179 ? 9.289 7.318 -16.651 1.00 84.00 179 THR A C 1
ATOM 1338 O O . THR A 1 179 ? 9.378 7.603 -17.845 1.00 84.00 179 THR A O 1
ATOM 1341 N N . TRP A 1 180 ? 10.294 7.464 -15.794 1.00 82.56 180 TRP A N 1
ATOM 1342 C CA . TRP A 1 180 ? 11.636 7.928 -16.153 1.00 82.56 180 TRP A CA 1
ATOM 1343 C C . TRP A 1 180 ? 12.700 7.227 -15.295 1.00 82.56 180 TRP A C 1
ATOM 1345 O O . TRP A 1 180 ? 12.396 6.322 -14.515 1.00 82.56 180 TRP A O 1
ATOM 1355 N N . GLY A 1 181 ? 13.964 7.608 -15.478 1.00 73.38 181 GLY A N 1
ATOM 1356 C CA . GLY A 1 181 ? 15.095 6.957 -14.821 1.00 73.38 181 GLY A CA 1
ATOM 1357 C C . GLY A 1 181 ? 15.492 5.631 -15.480 1.00 73.38 181 GLY A C 1
ATOM 1358 O O . GLY A 1 181 ? 14.812 5.106 -16.369 1.00 73.38 181 GLY A O 1
ATOM 1359 N N . ILE A 1 182 ? 16.637 5.091 -15.063 1.00 66.00 182 ILE A N 1
ATOM 1360 C CA . ILE A 1 182 ? 17.207 3.871 -15.647 1.00 66.00 182 ILE A CA 1
ATOM 1361 C C . ILE A 1 182 ? 16.275 2.690 -15.354 1.00 66.00 182 ILE A C 1
ATOM 1363 O O . ILE A 1 182 ? 15.929 2.418 -14.206 1.00 66.00 182 ILE A O 1
ATOM 1367 N N . GLY A 1 183 ? 15.832 1.997 -16.407 1.00 68.44 183 GLY A N 1
ATOM 1368 C CA . GLY A 1 183 ? 14.877 0.891 -16.278 1.00 68.44 183 GLY A CA 1
ATOM 1369 C C . GLY A 1 183 ? 13.488 1.321 -15.788 1.00 68.44 183 GLY A C 1
ATOM 1370 O O . GLY A 1 183 ? 12.737 0.488 -15.280 1.00 68.44 183 GLY A O 1
ATOM 1371 N N . GLY A 1 184 ? 13.153 2.612 -15.906 1.00 71.81 184 GLY A N 1
ATOM 1372 C CA . GLY A 1 184 ? 11.893 3.166 -15.421 1.00 71.81 184 GLY A CA 1
ATOM 1373 C C . GLY A 1 184 ? 11.802 3.186 -13.900 1.00 71.81 184 GLY A C 1
ATOM 1374 O O . GLY A 1 184 ? 10.700 3.030 -13.382 1.00 71.81 184 GLY A O 1
ATOM 1375 N N . SER A 1 185 ? 12.935 3.308 -13.192 1.00 77.81 185 SER A N 1
ATOM 1376 C CA . SER A 1 185 ? 13.057 3.314 -11.723 1.00 77.81 185 SER A CA 1
ATOM 1377 C C . SER A 1 185 ? 12.170 4.349 -11.033 1.00 77.81 185 SER A C 1
ATOM 1379 O O . SER A 1 185 ? 11.792 4.150 -9.876 1.00 77.81 185 SER A O 1
ATOM 1381 N N . GLU A 1 186 ? 11.790 5.396 -11.753 1.00 85.25 186 GLU A N 1
ATOM 1382 C CA . GLU A 1 186 ? 10.981 6.502 -11.276 1.00 85.25 186 GLU A CA 1
ATOM 1383 C C . GLU A 1 186 ? 9.738 6.709 -12.145 1.00 85.25 186 GLU A C 1
ATOM 1385 O O . GLU A 1 186 ? 9.617 6.196 -13.263 1.00 85.25 186 GLU A O 1
ATOM 1390 N N . GLY A 1 187 ? 8.782 7.467 -11.625 1.00 87.50 187 GLY A N 1
ATOM 1391 C CA . GLY A 1 187 ? 7.601 7.826 -12.387 1.00 87.50 187 GLY A CA 1
ATOM 1392 C C . GLY A 1 187 ? 6.632 8.716 -11.636 1.00 87.50 187 GLY A C 1
ATOM 1393 O O . GLY A 1 187 ? 6.824 9.073 -10.473 1.00 87.50 187 GLY A O 1
ATOM 1394 N N . GLU A 1 188 ? 5.546 9.053 -12.315 1.00 88.75 188 GLU A N 1
ATOM 1395 C CA . GLU A 1 188 ? 4.428 9.761 -11.716 1.00 88.75 188 GLU A CA 1
ATOM 1396 C C . GLU A 1 188 ? 3.799 8.892 -10.628 1.00 88.75 188 GLU A C 1
ATOM 1398 O O . GLU A 1 188 ? 3.222 7.834 -10.906 1.00 88.75 188 GLU A O 1
ATOM 1403 N N . GLY A 1 189 ? 3.907 9.346 -9.379 1.00 91.69 189 GLY A N 1
ATOM 1404 C CA . GLY A 1 189 ? 3.275 8.677 -8.256 1.00 91.69 189 GLY A CA 1
ATOM 1405 C C . GLY A 1 189 ? 1.768 8.799 -8.380 1.00 91.69 189 GLY A C 1
ATOM 1406 O O . GLY A 1 189 ? 1.206 9.897 -8.413 1.00 91.69 189 GLY A O 1
ATOM 1407 N N . THR A 1 190 ? 1.123 7.650 -8.499 1.00 93.69 190 THR A N 1
ATOM 1408 C CA . THR A 1 190 ? -0.293 7.555 -8.803 1.00 93.69 190 THR A CA 1
ATOM 1409 C C . THR A 1 190 ? -0.969 6.698 -7.749 1.00 93.69 190 THR A C 1
ATOM 1411 O O . THR A 1 190 ? -0.598 5.541 -7.577 1.00 93.69 190 THR A O 1
ATOM 1414 N N . LEU A 1 191 ? -1.966 7.250 -7.061 1.00 96.00 191 LEU A N 1
ATOM 1415 C CA . LEU A 1 191 ? -2.794 6.516 -6.110 1.00 96.00 191 LEU A CA 1
ATOM 1416 C C . LEU A 1 191 ? -4.113 6.132 -6.778 1.00 96.00 191 LEU A C 1
ATOM 1418 O O . LEU A 1 191 ? -4.824 6.991 -7.294 1.00 96.00 191 LEU A O 1
ATOM 1422 N N . ARG A 1 192 ? -4.448 4.848 -6.762 1.00 96.19 192 ARG A N 1
ATOM 1423 C CA . ARG A 1 192 ? -5.762 4.326 -7.121 1.00 96.19 192 ARG A CA 1
ATOM 1424 C C . ARG A 1 192 ? -6.531 3.996 -5.852 1.00 96.19 192 ARG A C 1
ATOM 1426 O O . ARG A 1 192 ? -6.021 3.287 -4.989 1.00 96.19 192 ARG A O 1
ATOM 1433 N N . LEU A 1 193 ? -7.748 4.510 -5.763 1.00 96.69 193 LEU A N 1
ATOM 1434 C CA . LEU A 1 193 ? -8.732 4.122 -4.766 1.00 96.69 193 LEU A CA 1
ATOM 1435 C C . LEU A 1 193 ? -9.741 3.198 -5.435 1.00 96.69 193 LEU A C 1
ATOM 1437 O O . LEU A 1 193 ? -10.363 3.585 -6.427 1.00 96.69 193 LEU A O 1
ATOM 1441 N N . TRP A 1 194 ? -9.900 2.004 -4.879 1.00 97.12 194 TRP A N 1
ATOM 1442 C CA . TRP A 1 194 ? -10.953 1.074 -5.256 1.00 97.12 194 TRP A CA 1
ATOM 1443 C C . TRP A 1 194 ? -11.989 0.977 -4.143 1.00 97.12 194 TRP A C 1
ATOM 1445 O O . TRP A 1 194 ? -11.620 0.834 -2.981 1.00 97.12 194 TRP A O 1
ATOM 1455 N N . THR A 1 195 ? -13.266 1.005 -4.508 1.00 95.19 195 THR A N 1
ATOM 1456 C CA . THR A 1 195 ? -14.407 0.772 -3.601 1.00 95.19 195 THR A CA 1
ATOM 1457 C C . THR A 1 195 ? -15.029 -0.619 -3.783 1.00 95.19 195 THR A C 1
ATOM 1459 O O . THR A 1 195 ? -16.097 -0.910 -3.256 1.00 95.19 195 THR A O 1
ATOM 1462 N N . SER A 1 196 ? -14.373 -1.484 -4.565 1.00 93.56 196 SER A N 1
ATOM 1463 C CA . SER A 1 196 ? -14.724 -2.892 -4.748 1.00 93.56 196 SER A CA 1
ATOM 1464 C C . SER A 1 196 ? -13.451 -3.733 -4.756 1.00 93.56 196 SER A C 1
ATOM 1466 O O . SER A 1 196 ? -12.618 -3.615 -5.663 1.00 93.56 196 SER A O 1
ATOM 1468 N N . PHE A 1 197 ? -13.302 -4.590 -3.744 1.00 96.00 197 PHE A N 1
ATOM 1469 C CA . PHE A 1 197 ? -12.185 -5.527 -3.667 1.00 96.00 197 PHE A CA 1
ATOM 1470 C C . PHE A 1 197 ? -12.204 -6.542 -4.819 1.00 96.00 197 PHE A C 1
ATOM 1472 O O . PHE A 1 197 ? -11.148 -6.857 -5.369 1.00 96.00 197 PHE A O 1
ATOM 1479 N N . ASP A 1 198 ? -13.386 -6.996 -5.239 1.00 94.31 198 ASP A N 1
ATOM 1480 C CA . ASP A 1 198 ? -13.531 -7.958 -6.335 1.00 94.31 198 ASP A CA 1
ATOM 1481 C C . ASP A 1 198 ? -13.006 -7.398 -7.664 1.00 94.31 198 ASP A C 1
ATOM 1483 O O . ASP A 1 198 ? -12.279 -8.081 -8.392 1.00 94.31 198 ASP A O 1
ATOM 1487 N N . ASP A 1 199 ? -13.305 -6.132 -7.967 1.00 93.12 199 ASP A N 1
ATOM 1488 C CA . ASP A 1 199 ? -12.789 -5.470 -9.167 1.00 93.12 199 ASP A CA 1
ATOM 1489 C C . ASP A 1 199 ? -11.266 -5.288 -9.109 1.00 93.12 199 ASP A C 1
ATOM 1491 O O . ASP A 1 199 ? -10.575 -5.518 -10.110 1.00 93.12 199 ASP A O 1
ATOM 1495 N N . TYR A 1 200 ? -10.736 -4.916 -7.938 1.00 94.62 200 TYR A N 1
ATOM 1496 C CA . TYR A 1 200 ? -9.296 -4.803 -7.712 1.00 94.62 200 TYR A CA 1
ATOM 1497 C C . TYR A 1 200 ? -8.598 -6.150 -7.935 1.00 94.62 200 TYR A C 1
ATOM 1499 O O . TYR A 1 200 ? -7.680 -6.263 -8.754 1.00 94.62 200 TYR A O 1
ATOM 1507 N N . ILE A 1 201 ? -9.053 -7.194 -7.238 1.00 93.81 201 ILE A N 1
ATOM 1508 C CA . ILE A 1 201 ? -8.370 -8.485 -7.223 1.00 93.81 201 ILE A CA 1
ATOM 1509 C C . ILE A 1 201 ? -8.485 -9.182 -8.578 1.00 93.81 201 ILE A C 1
ATOM 1511 O O . ILE A 1 201 ? -7.545 -9.840 -9.019 1.00 93.81 201 ILE A O 1
ATOM 1515 N N . LYS A 1 202 ? -9.589 -8.980 -9.307 1.00 90.69 202 LYS A N 1
ATOM 1516 C CA . LYS A 1 202 ? -9.726 -9.420 -10.700 1.00 90.69 202 LYS A CA 1
ATOM 1517 C C . LYS A 1 202 ? -8.676 -8.773 -11.607 1.00 90.69 202 LYS A C 1
ATOM 1519 O O . LYS A 1 202 ? -8.116 -9.456 -12.464 1.00 90.69 202 LYS A O 1
ATOM 1524 N N . GLY A 1 203 ? -8.391 -7.484 -11.415 1.00 87.44 203 GLY A N 1
ATOM 1525 C CA . GLY A 1 203 ? -7.334 -6.769 -12.135 1.00 87.44 203 GLY A CA 1
ATOM 1526 C C . GLY A 1 203 ? -5.938 -7.326 -11.850 1.00 87.44 203 GLY A C 1
ATOM 1527 O O . GLY A 1 203 ? -5.171 -7.555 -12.784 1.00 87.44 203 GLY A O 1
ATOM 1528 N N . GLU A 1 204 ? -5.635 -7.607 -10.582 1.00 87.06 204 GLU A N 1
ATOM 1529 C CA . GLU A 1 204 ? -4.370 -8.229 -10.171 1.00 87.06 204 GLU A CA 1
ATOM 1530 C C . GLU A 1 204 ? -4.205 -9.629 -10.778 1.00 87.06 204 GLU A C 1
ATOM 1532 O O . GLU A 1 204 ? -3.186 -9.928 -11.406 1.00 87.06 204 GLU A O 1
ATOM 1537 N N . ASN A 1 205 ? -5.230 -10.474 -10.665 1.00 85.69 205 ASN A N 1
ATOM 1538 C CA . ASN A 1 205 ? -5.190 -11.859 -11.138 1.00 85.69 205 ASN A CA 1
ATOM 1539 C C . ASN A 1 205 ? -5.120 -11.969 -12.669 1.00 85.69 205 ASN A C 1
ATOM 1541 O O . ASN A 1 205 ? -4.530 -12.916 -13.187 1.00 85.69 205 ASN A O 1
ATOM 1545 N N . ALA A 1 206 ? -5.621 -10.975 -13.412 1.00 85.94 206 ALA A N 1
ATOM 1546 C CA . ALA A 1 206 ? -5.483 -10.918 -14.871 1.00 85.94 206 ALA A CA 1
ATOM 1547 C C . ALA A 1 206 ? -4.015 -10.855 -15.345 1.00 85.94 206 ALA A C 1
ATOM 1549 O O . ALA A 1 206 ? -3.731 -11.118 -16.511 1.00 85.94 206 ALA A O 1
ATOM 1550 N N . THR A 1 207 ? -3.072 -10.534 -14.452 1.00 80.31 207 THR A N 1
ATOM 1551 C CA . THR A 1 207 ? -1.628 -10.563 -14.736 1.00 80.31 207 THR A CA 1
ATOM 1552 C C . THR A 1 207 ? -0.982 -11.941 -14.515 1.00 80.31 207 THR A C 1
ATOM 1554 O O . THR A 1 207 ? 0.228 -12.091 -14.691 1.00 80.31 207 THR A O 1
ATOM 1557 N N . GLY A 1 208 ? -1.761 -12.949 -14.100 1.00 83.38 208 GLY A N 1
ATOM 1558 C CA . GLY A 1 208 ? -1.266 -14.271 -13.693 1.00 83.38 208 GLY A CA 1
ATOM 1559 C C . GLY A 1 208 ? -0.558 -14.277 -12.333 1.00 83.38 208 GLY A C 1
ATOM 1560 O O . GLY A 1 208 ? 0.053 -15.275 -11.948 1.00 83.38 208 GLY A O 1
ATOM 1561 N N . ARG A 1 209 ? -0.609 -13.154 -11.613 1.00 86.50 209 ARG A N 1
ATOM 1562 C CA . ARG A 1 209 ? -0.079 -12.992 -10.261 1.00 86.50 209 ARG A CA 1
ATOM 1563 C C . ARG A 1 209 ? -0.935 -13.744 -9.245 1.00 86.50 209 ARG A C 1
ATOM 1565 O O . ARG A 1 209 ? -2.154 -13.761 -9.347 1.00 86.50 209 ARG A O 1
ATOM 1572 N N . ILE A 1 210 ? -0.279 -14.283 -8.220 1.00 90.56 210 ILE A N 1
ATOM 1573 C CA . ILE A 1 210 ? -0.928 -14.742 -6.986 1.00 90.56 210 ILE A CA 1
ATOM 1574 C C . ILE A 1 210 ? -0.768 -13.645 -5.937 1.00 90.56 210 ILE A C 1
ATOM 1576 O O . ILE A 1 210 ? 0.360 -13.221 -5.676 1.00 90.56 210 ILE A O 1
ATOM 1580 N N . THR A 1 211 ? -1.863 -13.213 -5.321 1.00 94.56 211 THR A N 1
ATOM 1581 C CA . THR A 1 211 ? -1.843 -12.202 -4.256 1.00 94.56 211 THR A CA 1
ATOM 1582 C C . THR A 1 211 ? -2.121 -12.855 -2.910 1.00 94.56 211 THR A C 1
ATOM 1584 O O . THR A 1 211 ? -3.106 -13.568 -2.749 1.00 94.56 211 THR A O 1
ATOM 1587 N N . THR A 1 212 ? -1.245 -12.624 -1.933 1.00 95.88 212 THR A N 1
ATOM 1588 C CA . THR A 1 212 ? -1.427 -13.084 -0.549 1.00 95.88 212 THR A CA 1
ATOM 1589 C C . THR A 1 212 ? -1.879 -11.914 0.317 1.00 95.88 212 THR A C 1
ATOM 1591 O O . THR A 1 212 ? -1.181 -10.906 0.391 1.00 95.88 212 THR A O 1
ATOM 1594 N N . GLY A 1 213 ? -3.036 -12.037 0.959 1.00 97.31 213 GLY A N 1
ATOM 1595 C CA . GLY A 1 213 ? -3.568 -11.058 1.901 1.00 97.31 213 GLY A CA 1
ATOM 1596 C C . GLY A 1 213 ? -3.234 -11.422 3.344 1.00 97.31 213 GLY A C 1
ATOM 1597 O O . GLY A 1 213 ? -3.531 -12.534 3.772 1.00 97.31 213 GLY A O 1
ATOM 1598 N N . TYR A 1 214 ? -2.634 -10.502 4.101 1.00 98.00 214 TYR A N 1
ATOM 1599 C CA . TYR A 1 214 ? -2.442 -10.639 5.550 1.00 98.00 214 TYR A CA 1
ATOM 1600 C C . TYR A 1 214 ? -3.370 -9.667 6.274 1.00 98.00 214 TYR A C 1
ATOM 1602 O O . TYR A 1 214 ? -3.105 -8.464 6.284 1.00 98.00 214 TYR A O 1
ATOM 1610 N N . ALA A 1 215 ? -4.452 -10.186 6.853 1.00 97.69 215 ALA A N 1
ATOM 1611 C CA . ALA A 1 215 ? -5.459 -9.391 7.546 1.00 97.69 215 ALA A CA 1
ATOM 1612 C C . ALA A 1 215 ? -5.112 -9.199 9.027 1.00 97.69 215 ALA A C 1
ATOM 1614 O O . ALA A 1 215 ? -4.619 -10.115 9.684 1.00 97.69 215 ALA A O 1
ATOM 1615 N N . PHE A 1 216 ? -5.400 -8.018 9.565 1.00 96.94 216 PHE A N 1
ATOM 1616 C CA . PHE A 1 216 ? -5.209 -7.649 10.963 1.00 96.94 216 PHE A CA 1
ATOM 1617 C C . PHE A 1 216 ? -6.442 -6.899 11.466 1.00 96.94 216 PHE A C 1
ATOM 1619 O O . PHE A 1 216 ? -6.940 -5.995 10.795 1.00 96.94 216 PHE A O 1
ATOM 1626 N N . SER A 1 217 ? -6.915 -7.234 12.666 1.00 96.00 217 SER A N 1
ATOM 1627 C CA . SER A 1 217 ? -7.989 -6.476 13.316 1.00 96.00 217 SER A CA 1
ATOM 1628 C C . SER A 1 217 ? -7.527 -5.075 13.708 1.00 96.00 217 SER A C 1
ATOM 1630 O O . SER A 1 217 ? -6.419 -4.893 14.220 1.00 96.00 217 SER A O 1
ATOM 1632 N N . LEU A 1 218 ? -8.414 -4.104 13.517 1.00 95.38 218 LEU A N 1
ATOM 1633 C CA . LEU A 1 218 ? -8.259 -2.711 13.911 1.00 95.38 218 LEU A CA 1
ATOM 1634 C C . LEU A 1 218 ? -9.464 -2.255 14.740 1.00 95.38 218 LEU A C 1
ATOM 1636 O O . LEU A 1 218 ? -10.564 -2.792 14.614 1.00 95.38 218 LEU A O 1
ATOM 1640 N N . SER A 1 219 ? -9.275 -1.214 15.551 1.00 94.94 219 SER A N 1
ATOM 1641 C CA . SER A 1 219 ? -10.417 -0.411 15.994 1.00 94.94 219 SER A CA 1
ATOM 1642 C C . SER A 1 219 ? -10.904 0.500 14.861 1.00 94.94 219 SER A C 1
ATOM 1644 O O . SER A 1 219 ? -10.136 0.856 13.961 1.00 94.94 219 SER A O 1
ATOM 1646 N N . SER A 1 220 ? -12.162 0.940 14.928 1.00 93.50 220 SER A N 1
ATOM 1647 C CA . SER A 1 220 ? -12.730 1.890 13.961 1.00 93.50 220 SER A CA 1
ATOM 1648 C C . SER A 1 220 ? -11.946 3.206 13.918 1.00 93.50 220 SER A C 1
ATOM 1650 O O . SER A 1 220 ? -11.744 3.771 12.848 1.00 93.50 220 SER A O 1
ATOM 1652 N N . GLU A 1 221 ? -11.403 3.652 15.057 1.00 93.25 221 GLU A N 1
ATOM 1653 C CA . GLU A 1 221 ? -10.511 4.818 15.129 1.00 93.25 221 GLU A CA 1
ATOM 1654 C C . GLU A 1 221 ? -9.219 4.600 14.325 1.00 93.25 221 GLU A C 1
ATOM 1656 O O . GLU A 1 221 ? -8.785 5.478 13.577 1.00 93.25 221 GLU A O 1
ATOM 1661 N N . GLN A 1 222 ? -8.596 3.424 14.453 1.00 96.44 222 GLN A N 1
ATOM 1662 C CA . GLN A 1 222 ? -7.386 3.100 13.701 1.00 96.44 222 GLN A CA 1
ATOM 1663 C C . GLN A 1 222 ? -7.673 3.062 12.200 1.00 96.44 222 GLN A C 1
ATOM 1665 O O . GLN A 1 222 ? -6.934 3.681 11.440 1.00 96.44 222 GLN A O 1
ATOM 1670 N N . ALA A 1 223 ? -8.753 2.401 11.776 1.00 96.69 223 ALA A N 1
ATOM 1671 C CA . ALA A 1 223 ? -9.160 2.367 10.371 1.00 96.69 223 ALA A CA 1
ATOM 1672 C C . ALA A 1 223 ? -9.483 3.772 9.831 1.00 96.69 223 ALA A C 1
ATOM 1674 O O . ALA A 1 223 ? -8.999 4.149 8.763 1.00 96.69 223 ALA A O 1
ATOM 1675 N N . GLY A 1 224 ? -10.184 4.599 10.613 1.00 94.75 224 GLY A N 1
ATOM 1676 C CA . GLY A 1 224 ? -10.461 5.996 10.276 1.00 94.75 224 GLY A CA 1
ATOM 1677 C C . GLY A 1 224 ? -9.192 6.827 10.065 1.00 94.75 224 GLY A C 1
ATOM 1678 O O . GLY A 1 224 ? -9.124 7.625 9.127 1.00 94.75 224 GLY A O 1
ATOM 1679 N N . LYS A 1 225 ? -8.141 6.601 10.866 1.00 97.06 225 LYS A N 1
ATOM 1680 C CA . LYS A 1 225 ? -6.830 7.252 10.680 1.00 97.06 225 LYS A CA 1
ATOM 1681 C C . LYS A 1 225 ? -6.137 6.824 9.384 1.00 97.06 225 LYS A C 1
ATOM 1683 O O . LYS A 1 225 ? -5.530 7.676 8.734 1.00 97.06 225 LYS A O 1
ATOM 1688 N N . ILE A 1 226 ? -6.252 5.554 8.979 1.00 97.25 226 ILE A N 1
ATOM 1689 C CA . ILE A 1 226 ? -5.734 5.078 7.682 1.00 97.25 226 ILE A CA 1
ATOM 1690 C C . ILE A 1 226 ? -6.482 5.766 6.537 1.00 97.25 226 ILE A C 1
ATOM 1692 O O . ILE A 1 226 ? -5.859 6.371 5.666 1.00 97.25 226 ILE A O 1
ATOM 1696 N N . ASN A 1 227 ? -7.815 5.746 6.568 1.00 96.06 227 ASN A N 1
ATOM 1697 C CA . ASN A 1 227 ? -8.635 6.355 5.518 1.00 96.06 227 ASN A CA 1
ATOM 1698 C C . ASN A 1 227 ? -8.371 7.866 5.408 1.00 96.06 227 ASN A C 1
ATOM 1700 O O . ASN A 1 227 ? -8.180 8.397 4.312 1.00 96.06 227 ASN A O 1
ATOM 1704 N N . THR A 1 228 ? -8.262 8.552 6.551 1.00 95.38 228 THR A N 1
ATOM 1705 C CA . THR A 1 228 ? -7.906 9.979 6.623 1.00 95.38 228 THR A CA 1
ATOM 1706 C C . THR A 1 228 ? -6.530 10.252 6.016 1.00 95.38 228 THR A C 1
ATOM 1708 O O . THR A 1 228 ? -6.361 11.253 5.321 1.00 95.38 228 THR A O 1
ATOM 1711 N N . HIS A 1 229 ? -5.540 9.383 6.247 1.00 97.31 229 HIS A N 1
ATOM 1712 C CA . HIS A 1 229 ? -4.209 9.533 5.657 1.00 97.31 229 HIS A CA 1
ATOM 1713 C C . HIS A 1 229 ? -4.279 9.572 4.122 1.00 97.31 229 HIS A C 1
ATOM 1715 O O . HIS A 1 229 ? -3.780 10.518 3.515 1.00 97.31 229 HIS A O 1
ATOM 1721 N N . PHE A 1 230 ? -4.962 8.614 3.492 1.00 95.50 230 PHE A N 1
ATOM 1722 C CA . PHE A 1 230 ? -5.078 8.573 2.029 1.00 95.50 230 PHE A CA 1
ATOM 1723 C C . PHE A 1 230 ? -6.005 9.646 1.452 1.00 95.50 230 PHE A C 1
ATOM 1725 O O . PHE A 1 230 ? -5.720 10.198 0.387 1.00 95.50 230 PHE A O 1
ATOM 1732 N N . SER A 1 231 ? -7.079 9.994 2.164 1.00 92.69 231 SER A N 1
ATOM 1733 C CA . SER A 1 231 ? -7.947 11.113 1.786 1.00 92.69 231 SER A CA 1
ATOM 1734 C C . SER A 1 231 ? -7.149 12.421 1.716 1.00 92.69 231 SER A C 1
ATOM 1736 O O . SER A 1 231 ? -7.244 13.156 0.737 1.00 92.69 231 SER A O 1
ATOM 1738 N N . LYS A 1 232 ? -6.243 12.670 2.672 1.00 94.06 232 LYS A N 1
ATOM 1739 C CA . LYS A 1 232 ? -5.357 13.847 2.636 1.00 94.06 232 LYS A CA 1
ATOM 1740 C C . LYS A 1 232 ? -4.427 13.870 1.421 1.00 94.06 232 LYS A C 1
ATOM 1742 O O . LYS A 1 232 ? -4.203 14.945 0.875 1.00 94.06 232 LYS A O 1
ATOM 1747 N N . LEU A 1 233 ? -3.924 12.718 0.967 1.00 91.69 233 LEU A N 1
ATOM 1748 C CA . LEU A 1 233 ? -3.058 12.638 -0.224 1.00 91.69 233 LEU A CA 1
ATOM 1749 C C . LEU A 1 233 ? -3.775 13.021 -1.524 1.00 91.69 233 LEU A C 1
ATOM 1751 O O . LEU A 1 233 ? -3.120 13.317 -2.523 1.00 91.69 233 LEU A O 1
ATOM 1755 N N . THR A 1 234 ? -5.104 12.981 -1.518 1.00 89.44 234 THR A N 1
ATOM 1756 C CA . THR A 1 234 ? -5.952 13.213 -2.691 1.00 89.44 234 THR A CA 1
ATOM 1757 C C . THR A 1 234 ? -6.873 14.416 -2.544 1.00 89.44 234 THR A C 1
ATOM 1759 O O . THR A 1 234 ? -7.567 14.779 -3.490 1.00 89.44 234 THR A O 1
ATOM 1762 N N . SER A 1 235 ? -6.852 15.068 -1.383 1.00 89.62 235 SER A N 1
ATOM 1763 C CA . SER A 1 235 ? -7.681 16.229 -1.093 1.00 89.62 235 SER A CA 1
ATOM 1764 C C . SER A 1 235 ? -7.387 17.368 -2.069 1.00 89.62 235 SER A C 1
ATOM 1766 O O . SER A 1 235 ? -6.233 17.745 -2.278 1.00 89.62 235 SER A O 1
ATOM 1768 N N . GLY A 1 236 ? -8.443 17.895 -2.691 1.00 88.50 236 GLY A N 1
ATOM 1769 C CA . GLY A 1 236 ? -8.347 18.946 -3.706 1.00 88.50 236 GLY A CA 1
ATOM 1770 C C . GLY A 1 236 ? -7.793 18.484 -5.058 1.00 88.50 236 GLY A C 1
ATOM 1771 O O . GLY A 1 236 ? -7.606 19.319 -5.942 1.00 88.50 236 GLY A O 1
ATOM 1772 N N . LEU A 1 237 ? -7.531 17.185 -5.245 1.00 90.25 237 LEU A N 1
ATOM 1773 C CA . LEU A 1 237 ? -7.108 16.632 -6.527 1.00 90.25 237 LEU A CA 1
ATOM 1774 C C . LEU A 1 237 ? -8.307 16.123 -7.322 1.00 90.25 237 LEU A C 1
ATOM 1776 O O . LEU A 1 237 ? -9.204 15.468 -6.796 1.00 90.25 237 LEU A O 1
ATOM 1780 N N . ILE A 1 238 ? -8.261 16.361 -8.627 1.00 91.19 238 ILE A N 1
ATOM 1781 C CA . ILE A 1 238 ? -9.217 15.800 -9.577 1.00 91.19 238 ILE A CA 1
ATOM 1782 C C . ILE A 1 238 ? -8.718 14.411 -10.014 1.00 91.19 238 ILE A C 1
ATOM 1784 O O . ILE A 1 238 ? -7.525 14.266 -10.323 1.00 91.19 238 ILE A O 1
ATOM 1788 N N . PRO A 1 239 ? -9.583 13.378 -10.059 1.00 92.56 239 PRO A N 1
ATOM 1789 C CA . PRO A 1 239 ? -9.188 12.075 -10.570 1.00 92.56 239 PRO A CA 1
ATOM 1790 C C . PRO A 1 239 ? -8.727 12.176 -12.031 1.00 92.56 239 PRO A C 1
ATOM 1792 O O . PRO A 1 239 ? -9.479 12.534 -12.928 1.00 92.56 239 PRO A O 1
ATOM 1795 N N . THR A 1 240 ? -7.491 11.765 -12.298 1.00 93.06 240 THR A N 1
ATOM 1796 C CA . THR A 1 240 ? -6.936 11.639 -13.659 1.00 93.06 240 THR A CA 1
ATOM 1797 C C . THR A 1 240 ? -7.631 10.565 -14.496 1.00 93.06 240 THR A C 1
ATOM 1799 O O . THR A 1 240 ? -7.526 10.561 -15.722 1.00 93.06 240 THR A O 1
ATOM 1802 N N . LYS A 1 241 ? -8.293 9.605 -13.841 1.00 92.75 241 LYS A N 1
ATOM 1803 C CA . LYS A 1 241 ? -9.061 8.540 -14.485 1.00 92.75 241 LYS A CA 1
ATOM 1804 C C . LYS A 1 241 ? -10.108 7.997 -13.522 1.00 92.75 241 LYS A C 1
ATOM 1806 O O . LYS A 1 241 ? -9.799 7.746 -12.361 1.00 92.75 241 LYS A O 1
ATOM 1811 N N . VAL A 1 242 ? -11.304 7.732 -14.039 1.00 93.75 242 VAL A N 1
ATOM 1812 C CA . VAL A 1 242 ? -12.375 7.019 -13.334 1.00 93.75 242 VAL A CA 1
ATOM 1813 C C . VAL A 1 242 ? -12.804 5.830 -14.190 1.00 93.75 242 VAL A C 1
ATOM 1815 O O . VAL A 1 242 ? -13.011 5.970 -15.396 1.00 93.75 242 VAL A O 1
ATOM 1818 N N . ARG A 1 243 ? -12.885 4.634 -13.601 1.00 90.38 243 ARG A N 1
ATOM 1819 C CA . ARG A 1 243 ? -13.331 3.415 -14.288 1.00 90.38 243 ARG A CA 1
ATOM 1820 C C . ARG A 1 243 ? -14.036 2.485 -13.307 1.00 90.38 243 ARG A C 1
ATOM 1822 O O . ARG A 1 243 ? -13.370 1.811 -12.527 1.00 90.38 243 ARG A O 1
ATOM 1829 N N . GLY A 1 244 ? -15.361 2.394 -13.409 1.00 91.88 244 GLY A N 1
ATOM 1830 C CA . GLY A 1 244 ? -16.160 1.591 -12.481 1.00 91.88 244 GLY A CA 1
ATOM 1831 C C . GLY A 1 244 ? -15.910 2.037 -11.041 1.00 91.88 244 GLY A C 1
ATOM 1832 O O . GLY A 1 244 ? -15.962 3.230 -10.759 1.00 91.88 244 GLY A O 1
ATOM 1833 N N . ASN A 1 245 ? -15.545 1.089 -10.180 1.00 93.19 245 ASN A N 1
ATOM 1834 C CA . ASN A 1 245 ? -15.238 1.322 -8.767 1.00 93.19 245 ASN A CA 1
ATOM 1835 C C . ASN A 1 245 ? -13.806 1.822 -8.505 1.00 93.19 245 ASN A C 1
ATOM 1837 O O . ASN A 1 245 ? -13.348 1.779 -7.367 1.00 93.19 245 ASN A O 1
ATOM 1841 N N . MET A 1 246 ? -13.076 2.257 -9.540 1.00 95.00 246 MET A N 1
ATOM 1842 C CA . MET A 1 246 ? -11.711 2.773 -9.421 1.00 95.00 246 MET A CA 1
ATOM 1843 C C . MET A 1 246 ? -11.631 4.253 -9.778 1.00 95.00 246 MET A C 1
ATOM 1845 O O . MET A 1 246 ? -12.038 4.665 -10.870 1.00 95.00 246 MET A O 1
ATOM 1849 N N . GLN A 1 247 ? -11.005 5.024 -8.895 1.00 95.12 247 GLN A N 1
ATOM 1850 C CA . GLN A 1 247 ? -10.566 6.390 -9.157 1.00 95.12 247 GLN A CA 1
ATOM 1851 C C . GLN A 1 247 ? -9.045 6.498 -9.037 1.00 95.12 247 GLN A C 1
ATOM 1853 O O . GLN A 1 247 ? -8.447 5.954 -8.112 1.00 95.12 247 GLN A O 1
ATOM 1858 N N . GLN A 1 248 ? -8.410 7.211 -9.966 1.00 95.19 248 GLN A N 1
ATOM 1859 C CA . GLN A 1 248 ? -6.958 7.348 -10.055 1.00 95.19 248 GLN A CA 1
ATOM 1860 C C . GLN A 1 248 ? -6.521 8.804 -9.896 1.00 95.19 248 GLN A C 1
ATOM 1862 O O . GLN A 1 248 ? -6.917 9.658 -10.685 1.00 95.19 248 GLN A O 1
ATOM 1867 N N . PHE A 1 249 ? -5.593 9.066 -8.984 1.00 93.94 249 PHE A N 1
ATOM 1868 C CA . PHE A 1 249 ? -5.087 10.396 -8.658 1.00 93.94 249 PHE A CA 1
ATOM 1869 C C . PHE A 1 249 ? -3.586 10.476 -8.888 1.00 93.94 249 PHE A C 1
ATOM 1871 O O . PHE A 1 249 ? -2.829 9.622 -8.426 1.00 93.94 249 PHE A O 1
ATOM 1878 N N . ARG A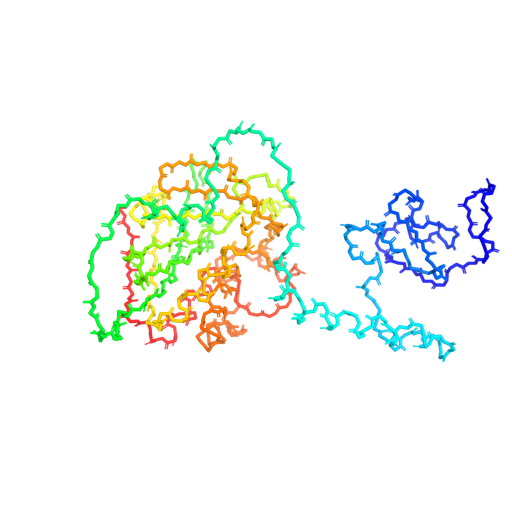 1 250 ? -3.142 11.542 -9.554 1.00 93.19 250 ARG A N 1
ATOM 1879 C CA . ARG A 1 250 ? -1.732 11.923 -9.578 1.00 93.19 250 ARG A CA 1
ATOM 1880 C C . ARG A 1 250 ? -1.427 12.699 -8.301 1.00 93.19 250 ARG A C 1
ATOM 1882 O O . ARG A 1 250 ? -1.789 13.864 -8.205 1.00 93.19 250 ARG A O 1
ATOM 1889 N N . ILE A 1 251 ? -0.775 12.057 -7.337 1.00 90.00 251 ILE A N 1
ATOM 1890 C CA . ILE A 1 251 ? -0.425 12.693 -6.059 1.00 90.00 251 ILE A CA 1
ATOM 1891 C C . ILE A 1 251 ? 0.908 13.443 -6.166 1.00 90.00 251 ILE A C 1
ATOM 1893 O O . ILE A 1 251 ? 1.648 13.245 -7.127 1.00 90.00 251 ILE A O 1
ATOM 1897 N N . ALA A 1 252 ? 1.226 14.293 -5.186 1.00 88.06 252 ALA A N 1
ATOM 1898 C CA . ALA A 1 252 ? 2.433 15.126 -5.209 1.00 88.06 252 ALA A CA 1
ATOM 1899 C C . ALA A 1 252 ? 3.737 14.307 -5.239 1.00 88.06 252 ALA A C 1
ATOM 1901 O O . ALA A 1 252 ? 4.659 14.626 -5.991 1.00 88.06 252 ALA A O 1
ATOM 1902 N N . SER A 1 253 ? 3.806 13.231 -4.452 1.00 88.00 253 SER A N 1
ATOM 1903 C CA . SER A 1 253 ? 4.987 12.370 -4.376 1.00 88.00 253 SER A CA 1
ATOM 1904 C C . SER A 1 253 ? 5.215 11.630 -5.690 1.00 88.00 253 SER A C 1
ATOM 1906 O O . SER A 1 253 ? 4.291 11.048 -6.255 1.00 88.00 253 SER A O 1
ATOM 1908 N N . ASN A 1 254 ? 6.453 11.629 -6.181 1.00 90.94 254 ASN A N 1
ATOM 1909 C CA . ASN A 1 254 ? 6.846 10.791 -7.312 1.00 90.94 254 ASN A CA 1
ATOM 1910 C C . ASN A 1 254 ? 7.112 9.363 -6.853 1.00 90.94 254 ASN A C 1
ATOM 1912 O O . ASN A 1 254 ? 7.597 9.136 -5.746 1.00 90.94 254 ASN A O 1
ATOM 1916 N N . TYR A 1 255 ? 6.839 8.407 -7.734 1.00 90.88 255 TYR A N 1
ATOM 1917 C CA . TYR A 1 255 ? 7.265 7.037 -7.528 1.00 90.88 255 TYR A CA 1
ATOM 1918 C C . TYR A 1 255 ? 8.792 6.955 -7.656 1.00 90.88 255 TYR A C 1
ATOM 1920 O O . TYR A 1 255 ? 9.360 7.436 -8.636 1.00 90.88 255 TYR A O 1
ATOM 1928 N N . HIS A 1 256 ? 9.437 6.275 -6.713 1.00 89.31 256 HIS A N 1
ATOM 1929 C CA . HIS A 1 256 ? 10.845 5.902 -6.757 1.00 89.31 256 HIS A CA 1
ATOM 1930 C C . HIS A 1 256 ? 11.012 4.472 -6.239 1.00 89.31 256 HIS A C 1
ATOM 1932 O O . HIS A 1 256 ? 10.639 4.177 -5.103 1.00 89.31 256 HIS A O 1
ATOM 1938 N N . ALA A 1 257 ? 11.622 3.594 -7.039 1.00 84.81 257 ALA A N 1
ATOM 1939 C CA . ALA A 1 257 ? 11.699 2.156 -6.769 1.00 84.81 257 ALA A CA 1
ATOM 1940 C C . ALA A 1 257 ? 12.238 1.800 -5.373 1.00 84.81 257 ALA A C 1
ATOM 1942 O O . ALA A 1 257 ? 11.738 0.858 -4.763 1.00 84.81 257 ALA A O 1
ATOM 1943 N N . ALA A 1 258 ? 13.206 2.563 -4.856 1.00 85.50 258 ALA A N 1
ATOM 1944 C CA . ALA A 1 258 ? 13.814 2.315 -3.548 1.00 85.50 258 ALA A CA 1
ATOM 1945 C C . ALA A 1 258 ? 13.297 3.204 -2.406 1.00 85.50 258 ALA A C 1
ATOM 1947 O O . ALA A 1 258 ? 13.709 2.987 -1.278 1.00 85.50 258 ALA A O 1
ATOM 1948 N N . ASN A 1 259 ? 12.442 4.206 -2.662 1.00 87.62 259 ASN A N 1
ATOM 1949 C CA . ASN A 1 259 ? 12.122 5.229 -1.652 1.00 87.62 259 ASN A CA 1
ATOM 1950 C C . ASN A 1 259 ? 10.619 5.423 -1.469 1.00 87.62 259 ASN A C 1
ATOM 1952 O O . ASN A 1 259 ? 10.084 4.976 -0.464 1.00 87.62 259 ASN A O 1
ATOM 1956 N N . CYS A 1 260 ? 9.944 6.057 -2.428 1.00 91.31 260 CYS A N 1
ATOM 1957 C CA . CYS A 1 260 ? 8.493 6.221 -2.421 1.00 91.31 260 CYS A CA 1
ATOM 1958 C C . CYS A 1 260 ? 7.878 5.227 -3.410 1.00 91.31 260 CYS A C 1
ATOM 1960 O O . CYS A 1 260 ? 7.781 5.500 -4.605 1.00 91.31 260 CYS A O 1
ATOM 1962 N N . ASN A 1 261 ? 7.515 4.039 -2.937 1.00 91.25 261 ASN A N 1
ATOM 1963 C CA . ASN A 1 261 ? 6.966 2.973 -3.769 1.00 91.25 261 ASN A CA 1
ATOM 1964 C C . ASN A 1 261 ? 5.662 2.409 -3.177 1.00 91.25 261 ASN A C 1
ATOM 1966 O O . ASN A 1 261 ? 5.183 2.867 -2.141 1.00 91.25 261 ASN A O 1
ATOM 1970 N N . PHE A 1 262 ? 5.072 1.419 -3.855 1.00 92.69 262 PHE A N 1
ATOM 1971 C CA . PHE A 1 262 ? 3.833 0.753 -3.423 1.00 92.69 262 PHE A CA 1
ATOM 1972 C C . PHE A 1 262 ? 3.906 0.241 -1.975 1.00 92.69 262 PHE A C 1
ATOM 1974 O O . PHE A 1 262 ? 2.955 0.403 -1.217 1.00 92.69 262 PHE A O 1
ATOM 1981 N N . THR A 1 263 ? 5.047 -0.318 -1.562 1.00 95.06 263 THR A N 1
ATOM 1982 C CA . THR A 1 263 ? 5.236 -0.884 -0.222 1.00 95.06 263 THR A CA 1
ATOM 1983 C C . THR A 1 263 ? 5.290 0.223 0.816 1.00 95.06 263 THR A C 1
ATOM 1985 O O . THR A 1 263 ? 4.591 0.153 1.819 1.00 95.06 263 THR A O 1
ATOM 1988 N N . THR A 1 264 ? 6.097 1.260 0.580 1.00 95.19 264 THR A N 1
ATOM 1989 C CA . THR A 1 264 ? 6.290 2.327 1.568 1.00 95.19 264 THR A CA 1
ATOM 1990 C C . THR A 1 264 ? 5.020 3.141 1.759 1.00 95.19 264 THR A C 1
ATOM 1992 O O . THR A 1 264 ? 4.667 3.436 2.890 1.00 95.19 264 THR A O 1
ATOM 1995 N N . VAL A 1 265 ? 4.277 3.423 0.684 1.00 96.31 265 VAL A N 1
ATOM 1996 C CA . VAL A 1 265 ? 3.009 4.163 0.776 1.00 96.31 265 VAL A CA 1
ATOM 1997 C C . VAL A 1 265 ? 1.921 3.340 1.476 1.00 96.31 265 VAL A C 1
ATOM 1999 O O . VAL A 1 265 ? 1.185 3.876 2.304 1.00 96.31 265 VAL A O 1
ATOM 2002 N N . ALA A 1 266 ? 1.840 2.027 1.225 1.00 97.62 266 ALA A N 1
ATOM 2003 C CA . ALA A 1 266 ? 0.952 1.150 1.993 1.00 97.62 266 ALA A CA 1
ATOM 2004 C C . ALA A 1 266 ? 1.332 1.124 3.487 1.00 97.62 266 ALA A C 1
ATOM 2006 O O . ALA A 1 266 ? 0.463 1.190 4.360 1.00 97.62 266 ALA A O 1
ATOM 2007 N N . MET A 1 267 ? 2.634 1.080 3.786 1.00 97.56 267 MET A N 1
ATOM 2008 C CA . MET A 1 267 ? 3.153 1.100 5.153 1.00 97.56 267 MET A CA 1
ATOM 2009 C C . MET A 1 267 ? 2.942 2.450 5.853 1.00 97.56 267 MET A C 1
ATOM 2011 O O . MET A 1 267 ? 2.643 2.449 7.044 1.00 97.56 267 MET A O 1
ATOM 2015 N N . ASP A 1 268 ? 3.005 3.579 5.146 1.00 97.25 268 ASP A N 1
ATOM 2016 C CA . ASP A 1 268 ? 2.687 4.907 5.691 1.00 97.25 268 ASP A CA 1
ATOM 2017 C C . ASP A 1 268 ? 1.211 5.009 6.100 1.00 97.25 268 ASP A C 1
ATOM 2019 O O . ASP A 1 268 ? 0.896 5.488 7.195 1.00 97.25 268 ASP A O 1
ATOM 2023 N N . GLY A 1 269 ? 0.307 4.463 5.278 1.00 97.12 269 GLY A N 1
ATOM 2024 C CA . GLY A 1 269 ? -1.103 4.310 5.633 1.00 97.12 269 GLY A CA 1
ATOM 2025 C C . GLY A 1 269 ? -1.285 3.460 6.890 1.00 97.12 269 GLY A C 1
ATOM 2026 O O . GLY A 1 269 ? -1.934 3.887 7.846 1.00 97.12 269 GLY A O 1
ATOM 2027 N N . LEU A 1 270 ? -0.641 2.289 6.943 1.00 98.06 270 LEU A N 1
ATOM 2028 C CA . LEU A 1 270 ? -0.668 1.426 8.124 1.00 98.06 270 LEU A CA 1
ATOM 2029 C C . LEU A 1 270 ? -0.095 2.123 9.365 1.00 98.06 270 LEU A C 1
ATOM 2031 O O . LEU A 1 270 ? -0.642 1.973 10.455 1.00 98.06 270 LEU A O 1
ATOM 2035 N N . LYS A 1 271 ? 0.978 2.905 9.220 1.00 98.25 271 LYS A N 1
ATOM 2036 C CA . LYS A 1 271 ? 1.593 3.681 10.302 1.00 98.25 271 LYS A CA 1
ATOM 2037 C C . LYS A 1 271 ? 0.628 4.709 10.872 1.00 98.25 271 LYS A C 1
ATOM 2039 O O . LYS A 1 271 ? 0.603 4.881 12.086 1.00 98.25 271 LYS A O 1
ATOM 2044 N N . ALA A 1 272 ? -0.167 5.366 10.027 1.00 97.62 272 ALA A N 1
ATOM 2045 C CA . ALA A 1 272 ? -1.145 6.353 10.471 1.00 97.62 272 ALA A CA 1
ATOM 2046 C C . ALA A 1 272 ? -2.218 5.738 11.388 1.00 97.62 272 ALA A C 1
ATOM 2048 O O . ALA A 1 272 ? -2.574 6.335 12.404 1.00 97.62 272 ALA A O 1
ATOM 2049 N N . GLY A 1 273 ? -2.705 4.535 11.064 1.00 96.00 273 GLY A N 1
ATOM 2050 C CA . GLY A 1 273 ? -3.727 3.846 11.861 1.00 96.00 273 GLY A CA 1
ATOM 2051 C C . GLY A 1 273 ? -3.188 2.993 13.002 1.00 96.00 273 GLY A C 1
ATOM 2052 O O . GLY A 1 273 ? -3.719 3.009 14.110 1.00 96.00 273 GLY A O 1
ATOM 2053 N N . ASN A 1 274 ? -2.120 2.240 12.759 1.00 97.06 274 ASN A N 1
ATOM 2054 C CA . ASN A 1 274 ? -1.551 1.292 13.708 1.00 97.06 274 ASN A CA 1
ATOM 2055 C C . ASN A 1 274 ? -0.009 1.358 13.723 1.00 97.06 274 ASN A C 1
ATOM 2057 O O . ASN A 1 274 ? 0.665 0.454 13.217 1.00 97.06 274 ASN A O 1
ATOM 2061 N N . PRO A 1 275 ? 0.574 2.390 14.371 1.00 97.19 275 PRO A N 1
ATOM 2062 C CA . PRO A 1 275 ? 2.024 2.554 14.479 1.00 97.19 275 PRO A CA 1
ATOM 2063 C C . PRO A 1 275 ? 2.741 1.341 15.086 1.00 97.19 275 PRO A C 1
ATOM 2065 O O . PRO A 1 275 ? 3.865 1.027 14.703 1.00 97.19 275 PRO A O 1
ATOM 2068 N N . LYS A 1 276 ? 2.099 0.639 16.033 1.00 96.06 276 LYS A N 1
ATOM 2069 C CA . LYS A 1 276 ? 2.676 -0.550 16.679 1.00 96.06 276 LYS A CA 1
ATOM 2070 C C . LYS A 1 276 ? 2.855 -1.685 15.675 1.00 96.06 276 LYS A C 1
ATOM 2072 O O . LYS A 1 276 ? 3.943 -2.248 15.593 1.00 96.06 276 LYS A O 1
ATOM 2077 N N . LEU A 1 277 ? 1.808 -1.997 14.909 1.00 96.50 277 LEU A N 1
ATOM 2078 C CA . LEU A 1 277 ? 1.871 -3.016 13.863 1.00 96.50 277 LEU A CA 1
ATOM 2079 C C . LEU A 1 277 ? 2.872 -2.620 12.774 1.00 96.50 277 LEU A C 1
ATOM 2081 O O . LEU A 1 277 ? 3.741 -3.420 12.436 1.00 96.50 277 LEU A O 1
ATOM 2085 N N . HIS A 1 278 ? 2.818 -1.368 12.310 1.00 97.75 278 HIS A N 1
ATOM 2086 C CA . HIS A 1 278 ? 3.797 -0.822 11.372 1.00 97.75 278 HIS A CA 1
ATOM 2087 C C . HIS A 1 278 ? 5.237 -1.058 11.848 1.00 97.75 278 HIS A C 1
ATOM 2089 O O . HIS A 1 278 ? 6.029 -1.643 11.119 1.00 97.75 278 HIS A O 1
ATOM 2095 N N . ASN A 1 279 ? 5.582 -0.671 13.080 1.00 96.81 279 ASN A N 1
ATOM 2096 C CA . ASN A 1 279 ? 6.955 -0.778 13.584 1.00 96.81 279 ASN A CA 1
ATOM 2097 C C . ASN A 1 279 ? 7.444 -2.229 13.692 1.00 96.81 279 ASN A C 1
ATOM 2099 O O . ASN A 1 279 ? 8.638 -2.489 13.559 1.00 96.81 279 ASN A O 1
ATOM 2103 N N . ILE A 1 280 ? 6.540 -3.182 13.931 1.00 96.12 280 ILE A N 1
ATOM 2104 C CA . ILE A 1 280 ? 6.892 -4.604 13.973 1.00 96.12 280 ILE A CA 1
ATOM 2105 C C . ILE A 1 280 ? 7.185 -5.134 12.568 1.00 96.12 280 ILE A C 1
ATOM 2107 O O . ILE A 1 280 ? 8.156 -5.868 12.383 1.00 96.12 280 ILE A O 1
ATOM 2111 N N . LEU A 1 281 ? 6.374 -4.746 11.584 1.00 96.75 281 LEU A N 1
ATOM 2112 C CA . LEU A 1 281 ? 6.536 -5.178 10.197 1.00 96.75 281 LEU A CA 1
ATOM 2113 C C . LEU A 1 281 ? 7.674 -4.438 9.477 1.00 96.75 281 LEU A C 1
ATOM 2115 O O . LEU A 1 281 ? 8.291 -4.997 8.579 1.00 96.75 281 LEU A O 1
ATOM 2119 N N . ASN A 1 282 ? 8.001 -3.215 9.898 1.00 96.56 282 ASN A N 1
ATOM 2120 C CA . ASN A 1 282 ? 8.985 -2.343 9.255 1.00 96.56 282 ASN A CA 1
ATOM 2121 C C . ASN A 1 282 ? 10.407 -2.452 9.844 1.00 96.56 282 ASN A C 1
ATOM 2123 O O . ASN A 1 282 ? 11.173 -1.492 9.807 1.00 96.56 282 ASN A O 1
ATOM 2127 N N . GLN A 1 283 ? 10.772 -3.587 10.445 1.00 95.00 283 GLN A N 1
ATOM 2128 C CA . GLN A 1 283 ? 12.107 -3.766 11.032 1.00 95.00 283 GLN A CA 1
ATOM 2129 C C . GLN A 1 283 ? 13.181 -3.940 9.949 1.00 95.00 283 GLN A C 1
ATOM 2131 O O . GLN A 1 283 ? 13.003 -4.728 9.023 1.00 95.00 283 GLN A O 1
ATOM 2136 N N . ASN A 1 284 ? 14.351 -3.317 10.132 1.00 92.56 284 ASN A N 1
ATOM 2137 C CA . ASN A 1 284 ? 15.479 -3.385 9.184 1.00 92.56 284 ASN A CA 1
ATOM 2138 C C . ASN A 1 284 ? 15.939 -4.808 8.851 1.00 92.56 284 ASN A C 1
ATOM 2140 O O . ASN A 1 284 ? 16.387 -5.067 7.741 1.00 92.56 284 ASN A O 1
ATOM 2144 N N . LYS A 1 285 ? 15.785 -5.761 9.778 1.00 94.00 285 LYS A N 1
ATOM 2145 C CA . LYS A 1 285 ? 16.114 -7.174 9.523 1.00 94.00 285 LYS A CA 1
ATOM 2146 C C . LYS A 1 285 ? 15.311 -7.779 8.362 1.00 94.00 285 LYS A C 1
ATOM 2148 O O . LYS A 1 285 ? 15.723 -8.779 7.779 1.00 94.00 285 LYS A O 1
ATOM 2153 N N . PHE A 1 286 ? 14.144 -7.210 8.061 1.00 94.19 286 PHE A N 1
ATOM 2154 C CA . PHE A 1 286 ? 13.298 -7.651 6.962 1.00 94.19 286 PHE A CA 1
ATOM 2155 C C . PHE A 1 286 ? 13.651 -6.970 5.645 1.00 94.19 286 PHE A C 1
ATOM 2157 O O . PHE A 1 286 ? 13.432 -7.595 4.616 1.00 94.19 286 PHE A O 1
ATOM 2164 N N . ASP A 1 287 ? 14.241 -5.775 5.658 1.00 91.81 287 ASP A N 1
ATOM 2165 C CA . ASP A 1 287 ? 14.679 -5.061 4.456 1.00 91.81 287 ASP A CA 1
ATOM 2166 C C . ASP A 1 287 ? 15.931 -5.725 3.868 1.00 91.81 287 ASP A C 1
ATOM 2168 O O . ASP A 1 287 ? 17.060 -5.481 4.289 1.00 91.81 287 ASP A O 1
ATOM 2172 N N . GLN A 1 288 ? 15.712 -6.663 2.951 1.00 90.56 288 GLN A N 1
ATOM 2173 C CA . GLN A 1 288 ? 16.748 -7.505 2.348 1.00 90.56 288 GLN A CA 1
ATOM 2174 C C . GLN A 1 288 ? 16.731 -7.411 0.820 1.00 90.56 288 GLN A C 1
ATOM 2176 O O . GLN A 1 288 ? 17.460 -8.138 0.141 1.00 90.56 288 GLN A O 1
ATOM 2181 N N . GLY A 1 289 ? 15.862 -6.575 0.249 1.00 89.69 289 GLY A N 1
ATOM 2182 C CA . GLY A 1 289 ? 15.696 -6.457 -1.188 1.00 89.69 289 GLY A CA 1
ATOM 2183 C C . GLY A 1 289 ? 15.204 -7.763 -1.821 1.00 89.69 289 GLY A C 1
ATOM 2184 O O . GLY A 1 289 ? 15.692 -8.135 -2.898 1.00 89.69 289 GLY A O 1
ATOM 2185 N N . ARG A 1 290 ? 14.348 -8.555 -1.149 1.00 91.00 290 ARG A N 1
ATOM 2186 C CA . ARG A 1 290 ? 13.863 -9.835 -1.709 1.00 91.00 290 ARG A CA 1
ATOM 2187 C C . ARG A 1 290 ? 13.105 -9.599 -3.016 1.00 91.00 290 ARG A C 1
ATOM 2189 O O . ARG A 1 290 ? 12.322 -8.663 -3.151 1.00 91.00 290 ARG A O 1
ATOM 2196 N N . GLY A 1 291 ? 13.351 -10.474 -3.989 1.00 85.50 291 GLY A N 1
ATOM 2197 C CA . GLY A 1 291 ? 12.768 -10.385 -5.330 1.00 85.50 291 GLY A CA 1
ATOM 2198 C C . GLY A 1 291 ? 13.549 -9.510 -6.312 1.00 85.50 291 GLY A C 1
ATOM 2199 O O . GLY A 1 291 ? 13.219 -9.507 -7.494 1.00 85.50 291 GLY A O 1
ATOM 2200 N N . LEU A 1 292 ? 14.596 -8.801 -5.886 1.00 86.06 292 LEU A N 1
ATOM 2201 C CA . LEU A 1 292 ? 15.509 -8.114 -6.803 1.00 86.06 292 LEU A CA 1
ATOM 2202 C C . LEU A 1 292 ? 16.588 -9.076 -7.321 1.00 86.06 292 LEU A C 1
ATOM 2204 O O . LEU A 1 292 ? 17.071 -9.937 -6.584 1.00 86.06 292 LEU A O 1
ATOM 2208 N N . SER A 1 293 ? 16.990 -8.909 -8.586 1.00 83.12 293 SER A N 1
ATOM 2209 C CA . SER A 1 293 ? 18.233 -9.504 -9.091 1.00 83.12 293 SER A CA 1
ATOM 2210 C C . SER A 1 293 ? 19.437 -8.905 -8.359 1.00 83.12 293 SER A C 1
ATOM 2212 O O . SER A 1 293 ? 19.330 -7.843 -7.749 1.00 83.12 293 SER A O 1
ATOM 2214 N N . TRP A 1 294 ? 20.603 -9.546 -8.453 1.00 80.31 294 TRP A N 1
ATOM 2215 C CA . TRP A 1 294 ? 21.827 -9.032 -7.829 1.00 80.31 294 TRP A CA 1
ATOM 2216 C C . TRP A 1 294 ? 22.159 -7.596 -8.270 1.00 80.31 294 TRP A C 1
ATOM 2218 O O . TRP A 1 294 ? 22.398 -6.734 -7.428 1.00 80.31 294 TRP A O 1
ATOM 2228 N N . SER A 1 295 ? 22.085 -7.312 -9.575 1.00 78.88 295 SER A N 1
ATOM 2229 C CA . SER A 1 295 ? 22.342 -5.973 -10.120 1.00 78.88 295 SER A CA 1
ATOM 2230 C C . SER A 1 295 ? 21.318 -4.940 -9.641 1.00 78.88 295 SER A C 1
ATOM 2232 O O . SER A 1 295 ? 21.688 -3.848 -9.216 1.00 78.88 295 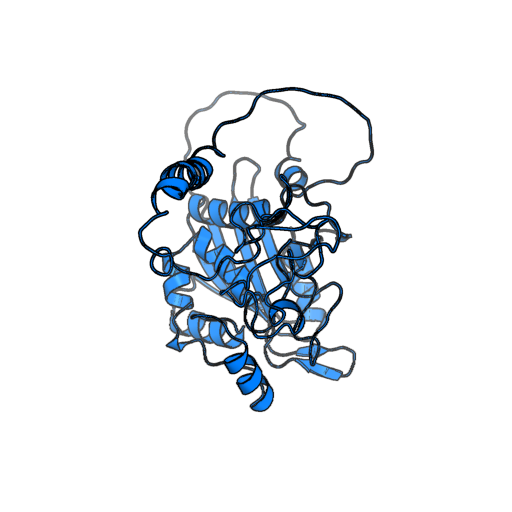SER A O 1
ATOM 2234 N N . ASN A 1 296 ? 20.030 -5.296 -9.646 1.00 81.94 296 ASN A N 1
ATOM 2235 C CA . ASN A 1 296 ? 18.970 -4.402 -9.182 1.00 81.94 296 ASN A CA 1
ATOM 2236 C C . ASN A 1 296 ? 19.028 -4.185 -7.670 1.00 81.94 296 ASN A C 1
ATOM 2238 O O . ASN A 1 296 ? 18.659 -3.112 -7.208 1.00 81.94 296 ASN A O 1
ATOM 2242 N N . ARG A 1 297 ? 19.495 -5.177 -6.903 1.00 84.94 297 ARG A N 1
ATOM 2243 C CA . ARG A 1 297 ? 19.706 -5.044 -5.462 1.00 84.94 297 ARG A CA 1
ATOM 2244 C C . ARG A 1 297 ? 20.804 -4.032 -5.160 1.00 84.94 297 ARG A C 1
ATOM 2246 O O . ARG A 1 297 ? 20.583 -3.178 -4.321 1.00 84.94 297 ARG A O 1
ATOM 2253 N N . GLN A 1 298 ? 21.920 -4.049 -5.887 1.00 83.12 298 GLN A N 1
ATOM 2254 C CA . GLN A 1 298 ? 22.957 -3.026 -5.706 1.00 83.12 298 GLN A CA 1
ATOM 2255 C C . GLN A 1 298 ? 22.445 -1.615 -6.006 1.00 83.12 298 GLN A C 1
ATOM 2257 O O . GLN A 1 298 ? 22.681 -0.694 -5.229 1.00 83.12 298 GLN A O 1
ATOM 2262 N N . ALA A 1 299 ? 21.710 -1.446 -7.109 1.00 80.62 299 ALA A N 1
ATOM 2263 C CA . ALA A 1 299 ? 21.106 -0.158 -7.446 1.00 80.62 299 ALA A CA 1
ATOM 2264 C C . ALA A 1 299 ? 20.065 0.281 -6.400 1.00 80.62 299 ALA A C 1
ATOM 2266 O O . ALA A 1 299 ? 19.997 1.457 -6.042 1.00 80.62 299 ALA A O 1
ATOM 2267 N N . TYR A 1 300 ? 19.270 -0.660 -5.886 1.00 83.31 300 TYR A N 1
ATOM 2268 C CA . TYR A 1 300 ? 18.345 -0.429 -4.779 1.00 83.31 300 TYR A CA 1
ATOM 2269 C C . TYR A 1 300 ? 19.090 0.028 -3.524 1.00 83.31 300 TYR A C 1
ATOM 2271 O O . TYR A 1 300 ? 18.767 1.087 -3.001 1.00 83.31 300 TYR A O 1
ATOM 2279 N N . ASP A 1 301 ? 20.127 -0.692 -3.097 1.00 84.38 301 ASP A N 1
ATOM 2280 C CA . ASP A 1 301 ? 20.893 -0.369 -1.890 1.00 84.38 301 ASP A CA 1
ATOM 2281 C C . ASP A 1 301 ? 21.594 0.993 -1.997 1.00 84.38 301 ASP A C 1
ATOM 2283 O O . ASP A 1 301 ? 21.618 1.741 -1.025 1.00 84.38 301 ASP A O 1
ATOM 2287 N N . PHE A 1 302 ? 22.103 1.353 -3.180 1.00 84.75 302 PHE A N 1
ATOM 2288 C CA . PHE A 1 302 ? 22.734 2.655 -3.417 1.00 84.75 302 PHE A CA 1
ATOM 2289 C C . PHE A 1 302 ? 21.732 3.821 -3.438 1.00 84.75 302 PHE A C 1
ATOM 2291 O O . PHE A 1 302 ? 22.063 4.933 -3.037 1.00 84.75 302 PHE A O 1
ATOM 2298 N N . SER A 1 303 ? 20.514 3.586 -3.933 1.00 83.56 303 SER A N 1
ATOM 2299 C CA . SER A 1 303 ? 19.488 4.630 -4.083 1.00 83.56 303 SER A CA 1
ATOM 2300 C C . SER A 1 303 ? 18.545 4.750 -2.885 1.00 83.56 303 SER A C 1
ATOM 2302 O O . SER A 1 303 ? 17.816 5.740 -2.770 1.00 83.56 303 SER A O 1
ATOM 2304 N N . LYS A 1 304 ? 18.529 3.751 -1.999 1.00 85.44 304 LYS A N 1
ATOM 2305 C CA . LYS A 1 304 ? 17.696 3.723 -0.801 1.00 85.44 304 LYS A CA 1
ATOM 2306 C C . LYS A 1 304 ? 18.161 4.777 0.198 1.00 85.44 304 LYS A C 1
ATOM 2308 O O . LYS A 1 304 ? 19.303 4.777 0.647 1.00 85.44 304 LYS A O 1
ATOM 2313 N N . THR A 1 305 ? 17.232 5.622 0.621 1.00 83.38 305 THR A N 1
ATOM 2314 C CA . THR A 1 305 ? 17.435 6.593 1.693 1.00 83.38 305 THR A CA 1
ATOM 2315 C C . THR A 1 305 ? 16.611 6.185 2.909 1.00 83.38 305 THR A C 1
ATOM 2317 O O . THR A 1 305 ? 15.378 6.240 2.889 1.00 83.38 305 THR A O 1
ATOM 2320 N N . GLY A 1 306 ? 17.299 5.789 3.978 1.00 81.19 306 GLY A N 1
ATOM 2321 C CA . GLY A 1 306 ? 16.701 5.452 5.265 1.00 81.19 306 GLY A CA 1
ATOM 2322 C C . GLY A 1 306 ? 16.269 3.994 5.413 1.00 81.19 306 GLY A C 1
ATOM 2323 O O . GLY A 1 306 ? 16.389 3.167 4.510 1.00 81.19 306 GLY A O 1
ATOM 2324 N N . ASP A 1 307 ? 15.707 3.727 6.579 1.00 84.81 307 ASP A N 1
ATOM 2325 C CA . ASP A 1 307 ? 15.506 2.395 7.135 1.00 84.81 307 ASP A CA 1
ATOM 2326 C C . ASP A 1 307 ? 14.093 1.841 6.896 1.00 84.81 307 ASP A C 1
ATOM 2328 O O . ASP A 1 307 ? 13.150 2.590 6.626 1.00 84.81 307 ASP A O 1
ATOM 2332 N N . GLY A 1 308 ? 13.942 0.523 7.029 1.00 91.00 308 GLY A N 1
ATOM 2333 C CA . GLY A 1 308 ? 12.661 -0.178 6.959 1.00 91.00 308 GLY A CA 1
ATOM 2334 C C . GLY A 1 308 ? 12.373 -0.899 5.643 1.00 91.00 308 GLY A C 1
ATOM 2335 O O . GLY A 1 308 ? 13.095 -0.797 4.657 1.00 91.00 308 GLY A O 1
ATOM 2336 N N . VAL A 1 309 ? 11.290 -1.670 5.650 1.00 93.44 309 VAL A N 1
ATOM 2337 C CA . VAL A 1 309 ? 10.855 -2.546 4.562 1.00 93.44 309 VAL A CA 1
ATOM 2338 C C . VAL A 1 309 ? 10.312 -1.741 3.387 1.00 93.44 309 VAL A C 1
ATOM 2340 O O . VAL A 1 309 ? 9.412 -0.917 3.540 1.00 93.44 309 VAL A O 1
ATOM 2343 N N . ARG A 1 310 ? 10.804 -2.042 2.180 1.00 93.25 310 ARG A N 1
ATOM 2344 C CA . ARG A 1 310 ? 10.363 -1.361 0.946 1.00 93.25 310 ARG A CA 1
ATOM 2345 C C . ARG A 1 310 ? 10.024 -2.300 -0.197 1.00 93.25 310 ARG A C 1
ATOM 2347 O O . ARG A 1 310 ? 9.452 -1.858 -1.194 1.00 93.25 310 ARG A O 1
ATOM 2354 N N . MET A 1 311 ? 10.341 -3.585 -0.065 1.00 93.81 311 MET A N 1
ATOM 2355 C CA . MET A 1 311 ? 10.029 -4.588 -1.078 1.00 93.81 311 MET A CA 1
ATOM 2356 C C . MET A 1 311 ? 8.830 -5.449 -0.663 1.00 93.81 311 MET A C 1
ATOM 2358 O O . MET A 1 311 ? 8.696 -5.772 0.519 1.00 93.81 311 MET A O 1
ATOM 2362 N N . PRO A 1 312 ? 7.985 -5.897 -1.610 1.00 94.25 312 PRO A N 1
ATOM 2363 C CA . PRO A 1 312 ? 6.786 -6.670 -1.285 1.00 94.25 312 PRO A CA 1
ATOM 2364 C C . PRO A 1 312 ? 7.123 -7.996 -0.611 1.00 94.25 312 PRO A C 1
ATOM 2366 O O . PRO A 1 312 ? 6.517 -8.352 0.392 1.00 94.25 312 PRO A O 1
ATOM 2369 N N . LEU A 1 313 ? 8.139 -8.705 -1.112 1.00 93.00 313 LEU A N 1
ATOM 2370 C CA . LEU A 1 313 ? 8.562 -9.984 -0.537 1.00 93.00 313 LEU A CA 1
ATOM 2371 C C . LEU A 1 313 ? 9.254 -9.831 0.826 1.00 93.00 313 LEU A C 1
ATOM 2373 O O . LEU A 1 313 ? 9.234 -10.760 1.630 1.00 93.00 313 LEU A O 1
ATOM 2377 N N . ASP A 1 314 ? 9.842 -8.667 1.107 1.00 94.75 314 ASP A N 1
ATOM 2378 C CA . ASP A 1 314 ? 10.354 -8.348 2.443 1.00 94.75 314 ASP A CA 1
ATOM 2379 C C . ASP A 1 314 ? 9.199 -8.132 3.423 1.00 94.75 314 ASP A C 1
ATOM 2381 O O . ASP A 1 314 ? 9.215 -8.676 4.527 1.00 94.75 314 ASP A O 1
ATOM 2385 N N . LEU A 1 315 ? 8.156 -7.416 2.990 1.00 96.31 315 LEU A N 1
ATOM 2386 C CA . LEU A 1 315 ? 6.940 -7.226 3.776 1.00 96.31 315 LEU A CA 1
ATOM 2387 C C . LEU A 1 315 ? 6.190 -8.542 3.990 1.00 96.31 315 LEU A C 1
ATOM 2389 O O . LEU A 1 315 ? 5.689 -8.790 5.084 1.00 96.31 315 LEU A O 1
ATOM 2393 N N . GLN A 1 316 ? 6.155 -9.407 2.976 1.00 95.25 316 GLN A N 1
ATOM 2394 C CA . GLN A 1 316 ? 5.559 -10.735 3.082 1.00 95.25 316 GLN A CA 1
ATOM 2395 C C . GLN A 1 316 ? 6.264 -11.564 4.148 1.00 95.25 316 GLN A C 1
ATOM 2397 O O . GLN A 1 316 ? 5.611 -12.182 4.987 1.00 95.25 316 GLN A O 1
ATOM 2402 N N . GLU A 1 317 ? 7.597 -11.545 4.152 1.00 95.56 317 GLU A N 1
ATOM 2403 C CA . GLU A 1 317 ? 8.378 -12.252 5.159 1.00 95.56 317 GLU A CA 1
ATOM 2404 C C . GLU A 1 317 ? 8.167 -11.663 6.560 1.00 95.56 317 GLU A C 1
ATOM 2406 O O . GLU A 1 317 ? 8.007 -12.418 7.521 1.00 95.56 317 GLU A O 1
ATOM 2411 N N . ALA A 1 318 ? 8.084 -10.335 6.681 1.00 96.31 318 ALA A N 1
ATOM 2412 C CA . ALA A 1 318 ? 7.769 -9.669 7.942 1.00 96.31 318 ALA A CA 1
ATOM 2413 C C . ALA A 1 318 ? 6.387 -10.075 8.482 1.00 96.31 318 ALA A C 1
ATOM 2415 O O . ALA A 1 318 ? 6.260 -10.460 9.647 1.00 96.31 318 ALA A O 1
ATOM 2416 N N . ALA A 1 319 ? 5.358 -10.050 7.631 1.00 95.38 319 ALA A N 1
ATOM 2417 C CA . ALA A 1 319 ? 3.993 -10.426 7.994 1.00 95.38 319 ALA A CA 1
ATOM 2418 C C . ALA A 1 319 ? 3.889 -11.913 8.367 1.00 95.38 319 ALA A C 1
ATOM 2420 O O . ALA A 1 319 ? 3.263 -12.261 9.372 1.00 95.38 319 ALA A O 1
ATOM 2421 N N . ARG A 1 320 ? 4.573 -12.786 7.615 1.00 94.19 320 ARG A N 1
ATOM 2422 C CA . ARG A 1 320 ? 4.657 -14.225 7.892 1.00 94.19 320 ARG A CA 1
ATOM 2423 C C . ARG A 1 320 ? 5.318 -14.510 9.240 1.00 94.19 320 ARG A C 1
ATOM 2425 O O . ARG A 1 320 ? 4.822 -15.351 9.983 1.00 94.19 320 ARG A O 1
ATOM 2432 N N . GLN A 1 321 ? 6.415 -13.822 9.566 1.00 93.94 321 GLN A N 1
ATOM 2433 C CA . GLN A 1 321 ? 7.115 -14.012 10.840 1.00 93.94 321 GLN A CA 1
ATOM 2434 C C . GLN A 1 321 ? 6.384 -13.393 12.034 1.00 93.94 321 GLN A C 1
ATOM 2436 O O . GLN A 1 321 ? 6.537 -13.880 13.152 1.00 93.94 321 GLN A O 1
ATOM 2441 N N . TYR A 1 322 ? 5.598 -12.334 11.828 1.00 91.88 322 TYR A N 1
ATOM 2442 C CA . TYR A 1 322 ? 4.85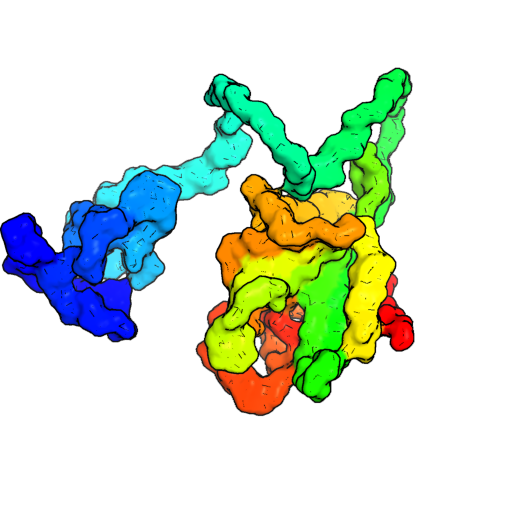3 -11.707 12.916 1.00 91.88 322 TYR A CA 1
ATOM 2443 C C . TYR A 1 322 ? 3.783 -12.634 13.514 1.00 91.88 322 TYR A C 1
ATOM 2445 O O . TYR A 1 322 ? 3.545 -12.595 14.720 1.00 91.88 322 TYR A O 1
ATOM 2453 N N . GLY A 1 323 ? 3.146 -13.475 12.690 1.00 80.06 323 GLY A N 1
ATOM 2454 C CA . GLY A 1 323 ? 2.279 -14.564 13.156 1.00 80.06 323 GLY A CA 1
ATOM 2455 C C . GLY A 1 323 ? 0.977 -14.141 13.850 1.00 80.06 323 GLY A C 1
ATOM 2456 O O . GLY A 1 323 ? 0.295 -14.996 14.404 1.00 80.06 323 GLY A O 1
ATOM 2457 N N . LYS A 1 324 ? 0.615 -12.848 13.833 1.00 88.38 324 LYS A N 1
ATOM 2458 C CA . LYS A 1 324 ? -0.656 -12.332 14.387 1.00 88.38 324 LYS A CA 1
ATOM 2459 C C . LYS A 1 324 ? -1.635 -11.816 13.331 1.00 88.38 324 LYS A C 1
ATOM 2461 O O . LYS A 1 324 ? -2.515 -11.019 13.653 1.00 88.38 324 LYS A O 1
ATOM 2466 N N . ALA A 1 325 ? -1.466 -12.224 12.077 1.00 92.44 325 ALA A N 1
ATOM 2467 C CA . ALA A 1 325 ? -2.516 -12.010 11.091 1.00 92.44 325 ALA A CA 1
ATOM 2468 C C . ALA A 1 325 ? -3.763 -12.791 11.535 1.00 92.44 325 ALA A C 1
ATOM 2470 O O . ALA A 1 325 ? -3.661 -13.960 11.907 1.00 92.44 325 ALA A O 1
ATOM 2471 N N . THR A 1 326 ? -4.922 -12.142 11.532 1.00 94.31 326 THR A N 1
ATOM 2472 C CA . THR A 1 326 ? -6.203 -12.772 11.872 1.00 94.31 326 THR A CA 1
ATOM 2473 C C . THR A 1 326 ? -6.694 -13.687 10.760 1.00 94.31 326 THR A C 1
ATOM 2475 O O . THR A 1 326 ? -7.374 -14.671 11.034 1.00 94.31 326 THR A O 1
ATOM 2478 N N . ALA A 1 327 ? -6.301 -13.400 9.520 1.00 94.56 327 ALA A N 1
ATOM 2479 C CA . ALA A 1 327 ? -6.466 -14.284 8.380 1.00 94.56 327 ALA A CA 1
ATOM 2480 C C . ALA A 1 327 ? -5.283 -14.134 7.417 1.00 94.56 327 ALA A C 1
ATOM 2482 O O . ALA A 1 327 ? -4.698 -13.054 7.289 1.00 94.56 327 ALA A O 1
ATOM 2483 N N . VAL A 1 328 ? -4.949 -15.228 6.732 1.00 96.38 328 VAL A N 1
ATOM 2484 C CA . VAL A 1 328 ? -4.014 -15.230 5.606 1.00 96.38 328 VAL A CA 1
ATOM 2485 C C . VAL A 1 328 ? -4.751 -15.794 4.400 1.00 96.38 328 VAL A C 1
ATOM 2487 O O . VAL A 1 328 ? -5.055 -16.984 4.354 1.00 96.38 328 VAL A O 1
ATOM 2490 N N . ASN A 1 329 ? -5.053 -14.927 3.440 1.00 95.31 329 ASN A N 1
ATOM 2491 C CA . ASN A 1 329 ? -5.859 -15.251 2.271 1.00 95.31 329 ASN A CA 1
ATOM 2492 C C . ASN A 1 329 ? -4.967 -15.405 1.041 1.00 95.31 329 ASN A C 1
ATOM 2494 O O . ASN A 1 329 ? -4.006 -14.660 0.861 1.00 95.31 329 ASN A O 1
ATOM 2498 N N . THR A 1 330 ? -5.291 -16.359 0.172 1.00 95.44 330 THR A N 1
ATOM 2499 C CA . THR A 1 330 ? -4.640 -16.491 -1.136 1.00 95.44 330 THR A CA 1
ATOM 2500 C C . THR A 1 330 ? -5.662 -16.201 -2.219 1.00 95.44 330 THR A C 1
ATOM 2502 O O . THR A 1 330 ? -6.660 -16.906 -2.337 1.00 95.44 330 THR A O 1
ATOM 2505 N N . TYR A 1 331 ? -5.388 -15.183 -3.024 1.00 92.81 331 TYR A N 1
ATOM 2506 C CA . TYR A 1 331 ? -6.210 -14.780 -4.152 1.00 92.81 331 TYR A CA 1
ATOM 2507 C C . TYR A 1 331 ? -5.499 -15.179 -5.444 1.00 92.81 331 TYR A C 1
ATOM 2509 O O . TYR A 1 331 ? -4.385 -14.728 -5.724 1.00 92.81 331 TYR A O 1
ATOM 2517 N N . LYS A 1 332 ? -6.137 -16.075 -6.196 1.00 88.12 332 LYS A N 1
ATOM 2518 C CA . LYS A 1 332 ? -5.661 -16.603 -7.474 1.00 88.12 332 LYS A CA 1
ATOM 2519 C C . LYS A 1 332 ? -6.870 -16.975 -8.333 1.00 88.12 332 LYS A C 1
ATOM 2521 O O . LYS A 1 332 ? -7.869 -17.439 -7.787 1.00 88.12 332 LYS A O 1
ATOM 2526 N N . TRP A 1 333 ? -6.738 -16.809 -9.647 1.00 67.88 333 TRP A N 1
ATOM 2527 C CA . TRP A 1 333 ? -7.609 -17.427 -10.650 1.00 67.88 333 TRP A CA 1
ATOM 2528 C C . TRP A 1 333 ? -6.800 -18.408 -11.497 1.00 67.88 333 TRP A C 1
ATOM 2530 O O . TRP A 1 333 ? -5.617 -18.105 -11.782 1.00 67.88 333 TRP A O 1
#

Organism: NCBI:txid1365251

Foldseek 3Di:
DADPVVGWDPDFAPDQQDPPDPLSVGRTHAPSVCPPQAHDPPSHWTDGDPDDDDISRPPDDPPPDPPPPNVVCVVCVVVVVCVVVVVVDDDDDDDDDDDDDDFQFVVNVVVVLPDDDDDDDDDDDPPQWWKKKKWKFWAWFADPVRDIQQQTFTWIWIWTADPSGTFIKIWFWAAPDDFDDDVSQKHQIKIKIFRDPVVVLVVSQVRVIKIKIQMDIAGPQLSVQLVVVVSVQRPPFGFPDDDVRMTMTRGPDIHGQQERHRQVNSLVSNCRRPVPLSPQLFAQVLQPPGRDDPVVVVVNVVPHDDGGHRTSVSSVVSSVVVPRRPDIDIRHD

Secondary structure (DSSP, 8-state):
-EETTTTEESS-----S-TT-GGGG-TT-SGGG-TTSEE-SSSSSPEEPTTS---TT----TTSS-TT-GGGTHHHHHHHHHHHHGGGS----------------HHHHHHTT--S--------------EEEEEEEE--EE-TTS-EE-S-EEEEEEEEEETTEEEEEEEEEEEEEEEESGGG-EEEEEEEEES-HHHHHHHHHTTT--EEEEEEEE-HHHHHHHHHHHHHHHTTPPPSEEETTEEEEE-SSPEETTSSSHHHHHHHHHHHH-HHHHHHHT-TTT-S-TT--HHHHHHHHHH--SSS--SHHHHHHHHHHH---SEEEEE--

Radius of gyration: 24.55 Å; chains: 1; bounding box: 70×64×46 Å

pLDDT: mean 72.99, std 23.98, range [24.58, 98.5]